Protein AF-F9UJ16-F1 (afdb_monomer_lite)

Organism: NCBI:txid768671

Secondary structure (DSSP, 8-state):
-----TTTS-B-TTS-BSS-------------HHHHHHHHHHHHHHHHHHHH--SHHHHHHHHHHHHHHHHHHHH-HHHHHHHHHHHHHHTT------HHHHHHHHHH--S--S-HHHHHHHHHHHHHHHHHTSPPPPHHHHHHHHHHHHHHHHHTTS--HHHHHHHHHHHHHH-GGG---S--------

pLDDT: mean 90.9, std 7.98, range [55.5, 98.56]

Structure (mmCIF, N/CA/C/O backbone):
data_AF-F9UJ16-F1
#
_entry.id   AF-F9UJ16-F1
#
loop_
_atom_site.group_PDB
_atom_site.id
_atom_site.type_symbol
_atom_site.label_atom_id
_atom_site.label_alt_id
_atom_site.label_comp_id
_atom_site.label_asym_id
_atom_site.label_entity_id
_atom_site.label_seq_id
_atom_site.pdbx_PDB_ins_code
_atom_site.Cartn_x
_atom_site.Cartn_y
_atom_site.Cartn_z
_atom_site.occupancy
_atom_site.B_iso_or_equiv
_atom_site.auth_seq_id
_atom_site.auth_comp_id
_atom_site.auth_asym_id
_atom_site.auth_atom_id
_atom_site.pdbx_PDB_model_num
ATOM 1 N N . MET A 1 1 ? -18.440 -37.804 15.617 1.00 71.00 1 MET A N 1
ATOM 2 C CA . MET A 1 1 ? -18.207 -36.530 16.336 1.00 71.00 1 MET A CA 1
ATOM 3 C C . MET A 1 1 ? -19.272 -35.537 15.885 1.00 71.00 1 MET A C 1
ATOM 5 O O . MET A 1 1 ? -19.419 -35.360 14.685 1.00 71.00 1 MET A O 1
ATOM 9 N N . VAL A 1 2 ? -20.060 -34.956 16.795 1.00 75.94 2 VAL A N 1
ATOM 10 C CA . VAL A 1 2 ? -21.108 -33.981 16.432 1.00 75.94 2 VAL A CA 1
ATOM 11 C C . VAL A 1 2 ? -20.546 -32.572 16.610 1.00 75.94 2 VAL A C 1
ATOM 13 O O . VAL A 1 2 ? -20.220 -32.181 17.729 1.00 75.94 2 VAL A O 1
ATOM 16 N N . ARG A 1 3 ? -20.429 -31.809 15.518 1.00 82.12 3 ARG A N 1
ATOM 17 C CA . ARG A 1 3 ? -20.049 -30.390 15.543 1.00 82.12 3 ARG A CA 1
ATOM 18 C C . ARG A 1 3 ? -21.324 -29.552 15.578 1.00 82.12 3 ARG A C 1
ATOM 20 O O . ARG A 1 3 ? -22.162 -29.705 14.700 1.00 82.12 3 ARG A O 1
ATOM 27 N N . ARG A 1 4 ? -21.464 -28.686 16.584 1.00 82.69 4 ARG A N 1
ATOM 28 C CA . ARG A 1 4 ? -22.540 -27.686 16.653 1.00 82.69 4 ARG A CA 1
ATOM 29 C C . ARG A 1 4 ? -21.956 -26.286 16.695 1.00 82.69 4 ARG A C 1
ATOM 31 O O . ARG A 1 4 ? -21.001 -26.031 17.432 1.00 82.69 4 ARG A O 1
ATOM 38 N N . MET A 1 5 ? -22.527 -25.379 15.919 1.00 82.25 5 MET A N 1
ATOM 39 C CA . MET A 1 5 ? -22.098 -23.984 15.861 1.00 82.25 5 MET A CA 1
ATOM 40 C C . MET A 1 5 ? -22.760 -23.165 16.977 1.00 82.25 5 MET A C 1
ATOM 42 O O . MET A 1 5 ? -23.876 -23.444 17.412 1.00 82.25 5 MET A O 1
ATOM 46 N N . LYS A 1 6 ? -22.104 -22.088 17.432 1.00 82.62 6 LYS A N 1
ATOM 47 C CA . LYS A 1 6 ? -22.703 -21.156 18.413 1.00 82.62 6 LYS A CA 1
ATOM 48 C C . LYS A 1 6 ? -24.021 -20.551 17.905 1.00 82.62 6 LYS A C 1
ATOM 50 O O . LYS A 1 6 ? -24.909 -20.265 18.701 1.00 82.62 6 LYS A O 1
ATOM 55 N N . SER A 1 7 ? -24.155 -20.401 16.587 1.00 78.62 7 SER A N 1
ATOM 56 C CA . SER A 1 7 ? -25.373 -19.958 15.903 1.00 78.62 7 SER A CA 1
ATOM 57 C C . SER A 1 7 ? -26.525 -20.966 15.958 1.00 78.62 7 SER A C 1
ATOM 59 O O . SER A 1 7 ? -27.657 -20.565 15.725 1.00 78.62 7 SER A O 1
ATOM 61 N N . GLU A 1 8 ? -26.273 -22.236 16.274 1.00 81.19 8 GLU A N 1
ATOM 62 C CA . GLU A 1 8 ? -27.294 -23.289 16.420 1.00 81.19 8 GLU A CA 1
ATOM 63 C C . GLU A 1 8 ? -27.756 -23.434 17.878 1.00 81.19 8 GLU A C 1
ATOM 65 O O . GLU A 1 8 ? -28.822 -23.973 18.155 1.00 81.19 8 GLU A O 1
ATOM 70 N N . LEU A 1 9 ? -26.976 -22.904 18.824 1.00 84.56 9 LEU A N 1
ATOM 71 C CA . LEU A 1 9 ? -27.251 -22.914 20.263 1.00 84.56 9 LEU A CA 1
ATOM 72 C C . LEU A 1 9 ? -27.606 -21.503 20.751 1.00 84.56 9 LEU A C 1
ATOM 74 O O . LEU A 1 9 ? -27.043 -21.019 21.735 1.00 84.56 9 LEU A O 1
ATOM 78 N N . LYS A 1 10 ? -28.503 -20.815 20.027 1.00 80.62 10 LYS A N 1
ATOM 79 C CA . LYS A 1 10 ? -28.805 -19.390 20.262 1.00 80.62 10 LYS A CA 1
ATOM 80 C C . LYS A 1 10 ? -29.408 -19.133 21.635 1.00 80.62 10 LYS A C 1
ATOM 82 O O . LYS A 1 10 ? -29.030 -18.151 22.268 1.00 80.62 10 LYS A O 1
ATOM 87 N N . LEU A 1 11 ? -30.340 -19.979 22.073 1.00 87.19 11 LEU A N 1
ATOM 88 C CA . LEU A 1 11 ? -31.136 -19.762 23.278 1.00 87.19 11 LEU A CA 1
ATOM 89 C C . LEU A 1 11 ? -30.772 -20.770 24.375 1.00 87.19 11 LEU A C 1
ATOM 91 O O . LEU A 1 11 ? -30.395 -21.914 24.108 1.00 87.19 11 LEU A O 1
ATOM 95 N N . ARG A 1 12 ? -30.852 -20.326 25.625 1.00 87.50 12 ARG A N 1
ATOM 96 C CA . ARG A 1 12 ? -30.938 -21.183 26.806 1.00 87.50 12 ARG A CA 1
ATOM 97 C C . ARG A 1 12 ? -32.370 -21.710 26.942 1.00 87.50 12 ARG A C 1
ATOM 99 O O . ARG A 1 12 ? -33.266 -21.317 26.202 1.00 87.50 12 ARG A O 1
ATOM 106 N N . TRP A 1 13 ? -32.564 -22.612 27.899 1.00 89.31 13 TRP A N 1
ATOM 107 C CA . TRP A 1 13 ? -33.868 -23.205 28.196 1.00 89.31 13 TRP A CA 1
ATOM 108 C C . TRP A 1 13 ? -34.910 -22.165 28.650 1.00 89.31 13 TRP A C 1
ATOM 110 O O . TRP A 1 13 ? -36.094 -22.353 28.411 1.00 89.31 13 TRP A O 1
ATOM 120 N N . ASP A 1 14 ? -34.465 -21.056 29.246 1.00 91.12 14 ASP A N 1
ATOM 121 C CA . ASP A 1 14 ? -35.288 -19.928 29.704 1.00 91.12 14 ASP A CA 1
ATOM 122 C C . ASP A 1 14 ? -35.608 -18.906 28.591 1.00 91.12 14 ASP A C 1
ATOM 124 O O . ASP A 1 14 ? -36.166 -17.844 28.854 1.00 91.12 14 ASP A O 1
ATOM 128 N N . GLY A 1 15 ? -35.216 -19.190 27.343 1.00 87.12 15 GLY A N 1
ATOM 129 C CA . GLY A 1 15 ? -35.393 -18.287 26.204 1.00 87.12 15 GLY A CA 1
ATOM 130 C C . GLY A 1 15 ? -34.358 -17.159 26.103 1.00 87.12 15 GLY A C 1
ATOM 131 O O . GLY A 1 15 ? -34.362 -16.427 25.113 1.00 87.12 15 GLY A O 1
ATOM 132 N N . SER A 1 16 ? -33.427 -17.019 27.055 1.00 88.31 16 SER A N 1
ATOM 133 C CA . SER A 1 16 ? -32.352 -16.018 26.987 1.00 88.31 16 SER A CA 1
ATOM 134 C C . SER A 1 16 ? -31.267 -16.405 25.977 1.00 88.31 16 SER A C 1
ATOM 136 O O . SER A 1 16 ? -30.980 -17.583 25.754 1.00 88.31 16 SER A O 1
ATOM 138 N N . ARG A 1 17 ? -30.592 -15.423 25.364 1.00 86.81 17 ARG A N 1
ATOM 139 C CA . ARG A 1 17 ? -29.496 -15.704 24.422 1.00 86.81 17 ARG A CA 1
ATOM 140 C C . ARG A 1 17 ? -28.266 -16.266 25.138 1.00 86.81 17 ARG A C 1
ATOM 142 O O . ARG A 1 17 ? -27.711 -15.639 26.041 1.00 86.81 17 ARG A O 1
ATOM 149 N N . ARG A 1 18 ? -27.791 -17.435 24.697 1.00 88.50 18 ARG A N 1
ATOM 150 C CA . ARG A 1 18 ? -26.584 -18.096 25.225 1.00 88.50 18 ARG A CA 1
ATOM 151 C C . ARG A 1 18 ? -25.305 -17.347 24.842 1.00 88.50 18 ARG A C 1
ATOM 153 O O . ARG A 1 18 ? -24.370 -17.305 25.637 1.00 88.50 18 ARG A O 1
ATOM 160 N N . PHE A 1 19 ? -25.281 -16.745 23.653 1.00 86.88 19 PHE A N 1
ATOM 161 C CA . PHE A 1 19 ? -24.163 -15.958 23.134 1.00 86.88 19 PHE A CA 1
ATOM 162 C C . PHE A 1 19 ? -24.656 -14.605 22.624 1.00 86.88 19 PHE A C 1
ATOM 164 O O . PHE A 1 19 ? -25.765 -14.508 22.097 1.00 86.88 19 PHE A O 1
ATOM 171 N N . ALA A 1 20 ? -23.813 -13.578 22.744 1.00 84.69 20 ALA A N 1
ATOM 172 C CA . ALA A 1 20 ? -24.061 -12.295 22.100 1.00 84.69 20 ALA A CA 1
ATOM 173 C C . ALA A 1 20 ? -24.142 -12.468 20.575 1.00 84.69 20 ALA A C 1
ATOM 175 O O . ALA A 1 20 ? -23.437 -13.293 19.984 1.00 84.69 20 ALA A O 1
ATOM 176 N N . GLU A 1 21 ? -25.013 -11.687 19.945 1.00 84.31 21 GLU A N 1
ATOM 177 C CA . GLU A 1 21 ? -25.134 -11.669 18.495 1.00 84.31 21 GLU A CA 1
ATOM 178 C C . GLU A 1 21 ? -23.888 -11.051 17.866 1.00 84.31 21 GLU A C 1
ATOM 180 O O . GLU A 1 21 ? -23.405 -10.004 18.295 1.00 84.31 21 GLU A O 1
ATOM 185 N N . ARG A 1 22 ? -23.354 -11.724 16.846 1.00 86.69 22 ARG A N 1
ATOM 186 C CA . ARG A 1 22 ? -22.233 -11.210 16.064 1.00 86.69 22 ARG A CA 1
ATOM 187 C C . ARG A 1 22 ? -22.797 -10.366 14.934 1.00 86.69 22 ARG A C 1
ATOM 189 O O . ARG A 1 22 ? -23.476 -10.900 14.063 1.00 86.69 22 ARG A O 1
ATOM 196 N N . VAL A 1 23 ? -22.495 -9.075 14.954 1.00 89.69 23 VAL A N 1
ATOM 197 C CA . VAL A 1 23 ? -22.864 -8.141 13.890 1.00 89.69 23 VAL A CA 1
ATOM 198 C C . VAL A 1 23 ? -21.584 -7.659 13.230 1.00 89.69 23 VAL A C 1
ATOM 200 O O . VAL A 1 23 ? -20.726 -7.083 13.896 1.00 89.69 23 VAL A O 1
ATOM 203 N N . VAL A 1 24 ? -21.458 -7.907 11.929 1.00 92.06 24 VAL A N 1
ATOM 204 C CA . VAL A 1 24 ? -20.364 -7.360 11.125 1.00 92.06 24 VAL A CA 1
ATOM 205 C C . VAL A 1 24 ? -20.737 -5.931 10.752 1.00 92.06 24 VAL A C 1
ATOM 207 O O . VAL A 1 24 ? -21.809 -5.692 10.197 1.00 92.06 24 VAL A O 1
ATOM 210 N N . LYS A 1 25 ? -19.872 -4.979 11.097 1.00 91.50 25 LYS A N 1
ATOM 211 C CA . LYS A 1 25 ? -20.019 -3.568 10.740 1.00 91.50 25 LYS A CA 1
ATOM 212 C C . LYS A 1 25 ? -18.767 -3.121 10.006 1.00 91.50 25 LYS A C 1
ATOM 214 O O . LYS A 1 25 ? -17.663 -3.442 10.436 1.00 91.50 25 LYS A O 1
ATOM 219 N N . HIS A 1 26 ? -18.957 -2.377 8.928 1.00 93.75 26 HIS A N 1
ATOM 220 C CA . HIS A 1 26 ? -17.864 -1.762 8.190 1.00 93.75 26 HIS A CA 1
ATOM 221 C C . HIS A 1 26 ? -17.525 -0.415 8.823 1.00 93.75 26 HIS A C 1
ATOM 223 O O . HIS A 1 26 ? -18.422 0.311 9.258 1.00 93.75 26 HIS A O 1
ATOM 229 N N . LEU A 1 27 ? -16.235 -0.091 8.865 1.00 93.38 27 LEU A N 1
ATOM 230 C CA . LEU A 1 27 ? -15.758 1.239 9.210 1.00 93.38 27 LEU A CA 1
ATOM 231 C C . LEU A 1 27 ? -15.341 1.933 7.913 1.00 93.38 27 LEU A C 1
ATOM 233 O O . LEU A 1 27 ? -14.320 1.586 7.324 1.00 93.38 27 LEU A O 1
ATOM 237 N N . GLU A 1 28 ? -16.167 2.861 7.436 1.00 95.38 28 GLU A N 1
ATOM 238 C CA . GLU A 1 28 ? -15.889 3.594 6.200 1.00 95.38 28 GLU A CA 1
ATOM 239 C C . GLU A 1 28 ? -14.761 4.606 6.413 1.00 95.38 28 GLU A C 1
ATOM 241 O O . GLU A 1 28 ? -14.800 5.406 7.348 1.00 95.38 28 GLU A O 1
ATOM 246 N N . VAL A 1 29 ? -13.761 4.582 5.528 1.00 95.88 29 VAL A N 1
ATOM 247 C CA . VAL A 1 29 ? -12.588 5.459 5.605 1.00 95.88 29 VAL A CA 1
ATOM 248 C C . VAL A 1 29 ? -12.637 6.493 4.477 1.00 95.88 29 VAL A C 1
ATOM 250 O O . VAL A 1 29 ? -12.480 6.136 3.305 1.00 95.88 29 VAL A O 1
ATOM 253 N N . PRO A 1 30 ? -12.822 7.787 4.789 1.00 94.88 30 PRO A N 1
ATOM 254 C CA . PRO A 1 30 ? -12.761 8.844 3.792 1.00 94.88 30 PRO A CA 1
ATOM 255 C C . PRO A 1 30 ? -11.302 9.200 3.477 1.00 94.88 30 PRO A C 1
ATOM 257 O O . PRO A 1 30 ? -10.662 9.951 4.207 1.00 94.88 30 PRO A O 1
ATOM 260 N N . TYR A 1 31 ? -10.782 8.695 2.358 1.00 95.50 31 TYR A N 1
ATOM 261 C CA . TYR A 1 31 ? -9.436 9.048 1.897 1.00 95.50 31 TYR A CA 1
ATOM 262 C C . TYR A 1 31 ? -9.329 10.520 1.493 1.00 95.50 31 TYR A C 1
ATOM 264 O O . TYR A 1 31 ? -10.192 11.044 0.774 1.00 95.50 31 TYR A O 1
ATOM 272 N N . THR A 1 32 ? -8.225 11.141 1.900 1.00 95.88 32 THR A N 1
ATOM 273 C CA . THR A 1 32 ? -7.828 12.504 1.535 1.00 95.88 32 THR A CA 1
ATOM 274 C C . THR A 1 32 ? -7.495 12.620 0.048 1.00 95.88 32 THR A C 1
ATOM 276 O O . THR A 1 32 ? -7.180 11.633 -0.618 1.00 95.88 32 THR A O 1
ATOM 279 N N . GLU A 1 33 ? -7.522 13.842 -0.491 1.00 96.56 33 GLU A N 1
ATOM 280 C CA . GLU A 1 33 ? -7.135 14.058 -1.891 1.00 96.56 33 GLU A CA 1
ATOM 281 C C . GLU A 1 33 ? -5.659 13.719 -2.144 1.00 96.56 33 GLU A C 1
ATOM 283 O O . GLU A 1 33 ? -5.329 13.199 -3.203 1.00 96.56 33 GLU A O 1
ATOM 288 N N . GLU A 1 34 ? -4.785 13.919 -1.154 1.00 95.31 34 GLU A N 1
ATOM 289 C CA . GLU A 1 34 ? -3.367 13.553 -1.246 1.00 95.31 34 GLU A CA 1
ATOM 290 C C . GLU A 1 34 ? -3.173 12.030 -1.403 1.00 95.31 34 GLU A C 1
ATOM 292 O O . GLU A 1 34 ? -2.440 11.589 -2.288 1.00 95.31 34 GLU A O 1
ATOM 297 N N . GLU A 1 35 ? -3.886 11.209 -0.621 1.00 96.50 35 GLU A N 1
ATOM 298 C CA . GLU A 1 35 ? -3.875 9.742 -0.769 1.00 96.50 35 GLU A CA 1
ATOM 299 C C . GLU A 1 35 ? -4.449 9.302 -2.126 1.00 96.50 35 GLU A C 1
ATOM 301 O O . GLU A 1 35 ? -3.900 8.419 -2.791 1.00 96.50 35 GLU A O 1
ATOM 306 N N . ARG A 1 36 ? -5.530 9.947 -2.585 1.00 97.38 36 ARG A N 1
ATOM 307 C CA . ARG A 1 36 ? -6.109 9.673 -3.911 1.00 97.38 36 ARG A CA 1
ATOM 308 C C . ARG A 1 36 ? -5.138 10.032 -5.030 1.00 97.38 36 ARG A C 1
ATOM 310 O O . ARG A 1 36 ? -5.042 9.288 -6.005 1.00 97.38 36 ARG A O 1
ATOM 317 N N . GLN A 1 37 ? -4.413 11.140 -4.901 1.00 97.75 37 GLN A N 1
ATOM 318 C CA . GLN A 1 37 ? -3.407 11.560 -5.870 1.00 97.75 37 GLN A CA 1
ATOM 319 C C . GLN A 1 37 ? -2.245 10.564 -5.934 1.00 97.75 37 GLN A C 1
ATOM 321 O O . GLN A 1 37 ? -1.828 10.211 -7.037 1.00 97.75 37 GLN A O 1
ATOM 326 N N . ALA A 1 38 ? -1.765 10.063 -4.791 1.00 97.50 38 ALA A N 1
ATOM 327 C CA . ALA A 1 38 ? -0.745 9.016 -4.750 1.00 97.50 38 ALA A CA 1
ATOM 328 C C . ALA A 1 38 ? -1.220 7.731 -5.446 1.00 97.50 38 ALA A C 1
ATOM 330 O O . ALA A 1 38 ? -0.506 7.175 -6.281 1.00 97.50 38 ALA A O 1
ATOM 331 N N . HIS A 1 39 ? -2.461 7.305 -5.193 1.00 98.00 39 HIS A N 1
ATOM 332 C CA . HIS A 1 39 ? -3.045 6.151 -5.877 1.00 98.00 39 HIS A CA 1
ATOM 333 C C . HIS A 1 39 ? -3.145 6.361 -7.397 1.00 98.00 39 HIS A C 1
ATOM 335 O O . HIS A 1 39 ? -2.759 5.474 -8.156 1.00 98.00 39 HIS A O 1
ATOM 341 N N . ARG A 1 40 ? -3.595 7.537 -7.864 1.00 98.56 40 ARG A N 1
ATOM 342 C CA . ARG A 1 40 ? -3.623 7.862 -9.303 1.00 98.56 40 ARG A CA 1
ATOM 343 C C . ARG A 1 40 ? -2.219 7.865 -9.914 1.00 98.56 40 ARG A C 1
ATOM 345 O O . ARG A 1 40 ? -2.035 7.305 -10.987 1.00 98.56 40 ARG A O 1
ATOM 352 N N . ALA A 1 41 ? -1.224 8.432 -9.229 1.00 98.50 41 ALA A N 1
ATOM 353 C CA . ALA A 1 41 ? 0.162 8.424 -9.697 1.00 98.50 41 ALA A CA 1
ATOM 354 C C . ALA A 1 41 ? 0.715 6.994 -9.824 1.00 98.50 41 ALA A C 1
ATOM 356 O O . ALA A 1 41 ? 1.338 6.667 -10.835 1.00 98.50 41 ALA A O 1
ATOM 357 N N . LEU A 1 42 ? 0.421 6.117 -8.855 1.00 98.56 42 LEU A N 1
ATOM 358 C CA . LEU A 1 42 ? 0.787 4.702 -8.926 1.00 98.56 42 LEU A CA 1
ATOM 359 C C . LEU A 1 42 ? 0.064 3.980 -10.073 1.00 98.56 42 LEU A C 1
ATOM 361 O O . LEU A 1 42 ? 0.674 3.154 -10.749 1.00 98.56 42 LEU A O 1
ATOM 365 N N . GLN A 1 43 ? -1.206 4.300 -10.338 1.00 98.44 43 GLN A N 1
ATOM 366 C CA . GLN A 1 43 ? -1.937 3.756 -11.488 1.00 98.44 43 GLN A CA 1
ATOM 367 C C . GLN A 1 43 ? -1.307 4.174 -12.820 1.00 98.44 43 GLN A C 1
ATOM 369 O O . GLN A 1 43 ? -1.096 3.320 -13.681 1.00 98.44 43 GLN A O 1
ATOM 374 N N . THR A 1 44 ? -0.959 5.454 -12.981 1.00 98.56 44 THR A N 1
ATOM 375 C CA . THR A 1 44 ? -0.269 5.941 -14.184 1.00 98.56 44 THR A CA 1
ATOM 376 C C . THR A 1 44 ? 1.081 5.251 -14.351 1.00 98.56 44 THR A C 1
ATOM 378 O O . THR A 1 44 ? 1.379 4.746 -15.431 1.00 98.56 44 THR A O 1
ATOM 381 N N . TYR A 1 45 ? 1.863 5.143 -13.272 1.00 98.38 45 TYR A N 1
ATOM 382 C CA . TYR A 1 45 ? 3.139 4.426 -13.285 1.00 98.38 45 TYR A CA 1
ATOM 383 C C . TYR A 1 45 ? 2.968 2.961 -13.709 1.00 98.38 45 TYR A C 1
ATOM 385 O O . TYR A 1 45 ? 3.696 2.469 -14.569 1.00 98.38 45 TYR A O 1
ATOM 393 N N . SER A 1 46 ? 1.950 2.289 -13.165 1.00 97.75 46 SER A N 1
ATOM 394 C CA . SER A 1 46 ? 1.621 0.902 -13.503 1.00 97.75 46 SER A CA 1
ATOM 395 C C . SER A 1 46 ? 1.314 0.742 -14.992 1.00 97.75 46 SER A C 1
ATOM 397 O O . SER A 1 46 ? 1.847 -0.152 -15.646 1.00 97.75 46 SER A O 1
ATOM 399 N N . ALA A 1 47 ? 0.488 1.631 -15.548 1.00 97.94 47 ALA A N 1
ATOM 400 C CA . ALA A 1 47 ? 0.129 1.599 -16.962 1.00 97.94 47 ALA A CA 1
ATOM 401 C C . ALA A 1 47 ? 1.351 1.806 -17.873 1.00 97.94 47 ALA A C 1
ATOM 403 O O . ALA A 1 47 ? 1.496 1.097 -18.871 1.00 97.94 47 ALA A O 1
ATOM 404 N N . LEU A 1 48 ? 2.247 2.734 -17.519 1.00 96.94 48 LEU A N 1
ATOM 405 C CA . LEU A 1 48 ? 3.484 2.975 -18.267 1.00 96.94 48 LEU A CA 1
ATOM 406 C C . LEU A 1 48 ? 4.424 1.765 -18.219 1.00 96.94 48 LEU A C 1
ATOM 408 O O . LEU A 1 48 ? 4.880 1.325 -19.277 1.00 96.94 48 LEU A O 1
ATOM 412 N N . ARG A 1 49 ? 4.636 1.169 -17.037 1.00 94.25 49 ARG A N 1
ATOM 413 C CA . ARG A 1 49 ? 5.491 -0.020 -16.891 1.00 94.25 49 ARG A CA 1
ATOM 414 C C . ARG A 1 49 ? 4.995 -1.198 -17.717 1.00 94.25 49 ARG A C 1
ATOM 416 O O . ARG A 1 49 ? 5.787 -1.832 -18.409 1.00 94.25 49 ARG A O 1
ATOM 423 N N . LEU A 1 50 ? 3.691 -1.478 -17.677 1.00 95.19 50 LEU A N 1
ATOM 424 C CA . LEU A 1 50 ? 3.097 -2.586 -18.433 1.00 95.19 50 LEU A CA 1
ATOM 425 C C . LEU A 1 50 ? 3.125 -2.341 -19.945 1.00 95.19 50 LEU A C 1
ATOM 427 O O . LEU A 1 50 ? 3.277 -3.287 -20.716 1.00 95.19 50 LEU A O 1
ATOM 431 N N . LYS A 1 51 ? 3.009 -1.080 -20.377 1.00 94.06 51 LYS A N 1
ATOM 432 C CA . LYS A 1 51 ? 3.132 -0.698 -21.790 1.00 94.06 51 LYS A CA 1
ATOM 433 C C . LYS A 1 51 ? 4.564 -0.849 -22.313 1.00 94.06 51 LYS A C 1
ATOM 435 O O . LYS A 1 51 ? 4.738 -1.120 -23.496 1.00 94.06 51 LYS A O 1
ATOM 440 N N . GLN A 1 52 ? 5.568 -0.656 -21.459 1.00 87.06 52 GLN A N 1
ATOM 441 C CA . GLN A 1 52 ? 6.981 -0.786 -21.828 1.00 87.06 52 GLN A CA 1
ATOM 442 C C . GLN A 1 52 ? 7.515 -2.218 -21.773 1.00 87.06 52 GLN A C 1
ATOM 444 O O . GLN A 1 52 ? 8.599 -2.460 -22.297 1.00 87.06 52 GLN A O 1
ATOM 449 N N . ALA A 1 53 ? 6.795 -3.153 -21.149 1.00 89.00 53 ALA A N 1
ATOM 450 C CA . ALA A 1 53 ? 7.230 -4.539 -21.066 1.00 89.00 53 ALA A CA 1
ATOM 451 C C . ALA A 1 53 ? 7.384 -5.151 -22.469 1.00 89.00 53 ALA A C 1
ATOM 453 O O . ALA A 1 53 ? 6.441 -5.181 -23.260 1.00 89.00 53 ALA A O 1
ATOM 454 N N . THR A 1 54 ? 8.588 -5.640 -22.763 1.00 86.38 54 THR A N 1
ATOM 455 C CA . THR A 1 54 ? 8.982 -6.144 -24.089 1.00 86.38 54 THR A CA 1
ATOM 456 C C . THR A 1 54 ? 8.830 -7.657 -24.237 1.00 86.38 54 THR A C 1
ATOM 458 O O . THR A 1 54 ? 8.880 -8.178 -25.349 1.00 86.38 54 THR A O 1
ATOM 461 N N . SER A 1 55 ? 8.636 -8.367 -23.125 1.00 89.12 55 SER A N 1
ATOM 462 C CA . SER A 1 55 ? 8.459 -9.819 -23.075 1.00 89.12 55 SER A CA 1
ATOM 463 C C . SER A 1 55 ? 7.434 -10.215 -22.015 1.00 89.12 55 SER A C 1
ATOM 465 O O . SER A 1 55 ? 7.181 -9.456 -21.076 1.00 89.12 55 SER A O 1
ATOM 467 N N . ASP A 1 56 ? 6.889 -11.427 -22.126 1.00 88.75 56 ASP A N 1
ATOM 468 C CA . ASP A 1 56 ? 5.950 -11.970 -21.135 1.00 88.75 56 ASP A CA 1
ATOM 469 C C . ASP A 1 56 ? 6.588 -12.100 -19.746 1.00 88.75 56 ASP A C 1
ATOM 471 O O . ASP A 1 56 ? 5.948 -11.799 -18.741 1.00 88.75 56 ASP A O 1
ATOM 475 N N . GLY A 1 57 ? 7.875 -12.466 -19.682 1.00 89.19 57 GLY A N 1
ATOM 476 C CA . GLY A 1 57 ? 8.619 -12.529 -18.421 1.00 89.19 57 GLY A CA 1
ATOM 477 C C . GLY A 1 57 ? 8.769 -11.157 -17.759 1.00 89.19 57 GLY A C 1
ATOM 478 O O . GLY A 1 57 ? 8.545 -11.017 -16.560 1.00 89.19 57 GLY A O 1
ATOM 479 N N . GLU A 1 58 ? 9.076 -10.119 -18.542 1.00 90.12 58 GLU A N 1
ATOM 480 C CA . GLU A 1 58 ? 9.134 -8.743 -18.033 1.00 90.12 58 GLU A CA 1
ATOM 481 C C . GLU A 1 58 ? 7.751 -8.235 -17.600 1.00 90.12 58 GLU A C 1
ATOM 483 O O . GLU A 1 58 ? 7.636 -7.546 -16.586 1.00 90.12 58 GLU A O 1
ATOM 488 N N . ARG A 1 59 ? 6.692 -8.588 -18.339 1.00 92.56 59 ARG A N 1
ATOM 489 C CA . ARG A 1 59 ? 5.316 -8.244 -17.971 1.00 92.56 59 ARG A CA 1
ATOM 490 C C . ARG A 1 59 ? 4.922 -8.891 -16.646 1.00 92.56 59 ARG A C 1
ATOM 492 O O . ARG A 1 59 ? 4.425 -8.183 -15.778 1.00 92.56 59 ARG A O 1
ATOM 499 N N . MET A 1 60 ? 5.186 -10.185 -16.470 1.00 92.81 60 MET A N 1
ATOM 500 C CA . MET A 1 60 ? 4.921 -10.903 -15.219 1.00 92.81 60 MET A CA 1
ATOM 501 C C . MET A 1 60 ? 5.672 -10.269 -14.040 1.00 92.81 60 MET A C 1
ATOM 503 O O . MET A 1 60 ? 5.070 -9.986 -13.004 1.00 92.81 60 MET A O 1
ATOM 507 N N . ALA A 1 61 ? 6.962 -9.970 -14.219 1.00 93.06 61 ALA A N 1
ATOM 508 C CA . ALA A 1 61 ? 7.771 -9.278 -13.218 1.00 93.06 61 ALA A CA 1
ATOM 509 C C . ALA A 1 61 ? 7.190 -7.898 -12.858 1.00 93.06 61 ALA A C 1
ATOM 511 O O . ALA A 1 61 ? 7.093 -7.537 -11.682 1.00 93.06 61 ALA A O 1
ATOM 512 N N . ALA A 1 62 ? 6.761 -7.129 -13.864 1.00 94.62 62 ALA A N 1
ATOM 513 C CA . ALA A 1 62 ? 6.146 -5.825 -13.655 1.00 94.62 62 ALA A CA 1
ATOM 514 C C . ALA A 1 62 ? 4.816 -5.953 -12.899 1.00 94.62 62 ALA A C 1
ATOM 516 O O . ALA A 1 62 ? 4.609 -5.248 -11.915 1.00 94.62 62 ALA A O 1
ATOM 517 N N . GLU A 1 63 ? 3.929 -6.859 -13.310 1.00 95.88 63 GLU A N 1
ATOM 518 C CA . GLU A 1 63 ? 2.646 -7.103 -12.640 1.00 95.88 63 GLU A CA 1
ATOM 519 C C . GLU A 1 63 ? 2.835 -7.487 -11.172 1.00 95.88 63 GLU A C 1
ATOM 521 O O . GLU A 1 63 ? 2.135 -6.953 -10.308 1.00 95.88 63 GLU A O 1
ATOM 526 N N . PHE A 1 64 ? 3.816 -8.344 -10.882 1.00 95.94 64 PHE A N 1
ATOM 527 C CA . PHE A 1 64 ? 4.161 -8.745 -9.523 1.00 95.94 64 PHE A CA 1
ATOM 528 C C . PHE A 1 64 ? 4.574 -7.545 -8.658 1.00 95.94 64 PHE A C 1
ATOM 530 O O . PHE A 1 64 ? 3.943 -7.267 -7.633 1.00 95.94 64 PHE A O 1
ATOM 537 N N . VAL A 1 65 ? 5.575 -6.773 -9.098 1.00 96.38 65 VAL A N 1
ATOM 538 C CA . VAL A 1 65 ? 6.069 -5.606 -8.346 1.00 96.38 65 VAL A CA 1
ATOM 539 C C . VAL A 1 65 ? 4.971 -4.554 -8.173 1.00 96.38 65 VAL A C 1
ATOM 541 O O . VAL A 1 65 ? 4.802 -4.004 -7.085 1.00 96.38 65 VAL A O 1
ATOM 544 N N . LEU A 1 66 ? 4.183 -4.287 -9.216 1.00 97.50 66 LEU A N 1
ATOM 545 C CA . LEU A 1 66 ? 3.090 -3.312 -9.165 1.00 97.50 66 LEU A CA 1
ATOM 546 C C . LEU A 1 66 ? 1.964 -3.762 -8.224 1.00 97.50 66 LEU A C 1
ATOM 548 O O . LEU A 1 66 ? 1.411 -2.935 -7.491 1.00 97.50 66 LEU A O 1
ATOM 552 N N . LYS A 1 67 ? 1.641 -5.063 -8.194 1.00 96.62 67 LYS A N 1
ATOM 553 C CA . LYS A 1 67 ? 0.687 -5.641 -7.237 1.00 96.62 67 LYS A CA 1
ATOM 554 C C . LYS A 1 67 ? 1.181 -5.446 -5.806 1.00 96.62 67 LYS A C 1
ATOM 556 O O . LYS A 1 67 ? 0.401 -4.973 -4.977 1.00 96.62 67 LYS A O 1
ATOM 561 N N . LEU A 1 68 ? 2.454 -5.733 -5.527 1.00 96.12 68 LEU A N 1
ATOM 562 C CA . LEU A 1 68 ? 3.040 -5.514 -4.203 1.00 96.12 68 LEU A CA 1
ATOM 563 C C . LEU A 1 68 ? 3.043 -4.037 -3.816 1.00 96.12 68 LEU A C 1
ATOM 565 O O . LEU A 1 68 ? 2.512 -3.696 -2.763 1.00 96.12 68 LEU A O 1
ATOM 569 N N . LEU A 1 69 ? 3.518 -3.135 -4.678 1.00 97.81 69 LEU A N 1
ATOM 570 C CA . LEU A 1 69 ? 3.476 -1.690 -4.417 1.00 97.81 69 LEU A CA 1
ATOM 571 C C . LEU A 1 69 ? 2.054 -1.206 -4.098 1.00 97.81 69 LEU A C 1
ATOM 573 O O . LEU A 1 69 ? 1.862 -0.422 -3.170 1.00 97.81 69 LEU A O 1
ATOM 577 N N . LYS A 1 70 ? 1.042 -1.710 -4.811 1.00 97.62 70 LYS A N 1
ATOM 578 C CA . LYS A 1 70 ? -0.365 -1.383 -4.547 1.00 97.62 70 LYS A CA 1
ATOM 579 C C . LYS A 1 70 ? -0.855 -1.940 -3.208 1.00 97.62 70 LYS A C 1
ATOM 581 O O . LYS A 1 70 ? -1.499 -1.205 -2.461 1.00 97.62 70 LYS A O 1
ATOM 586 N N . LYS A 1 71 ? -0.545 -3.200 -2.877 1.00 95.12 71 LYS A N 1
ATOM 587 C CA . LYS A 1 71 ? -0.861 -3.785 -1.559 1.00 95.12 71 LYS A CA 1
ATOM 588 C C . LYS A 1 71 ? -0.232 -2.962 -0.434 1.00 95.12 71 LYS A C 1
ATOM 590 O O . LYS A 1 71 ? -0.908 -2.603 0.525 1.00 95.12 71 LYS A O 1
ATOM 595 N N . ARG A 1 72 ? 1.042 -2.606 -0.593 1.00 95.12 72 ARG A N 1
ATOM 596 C CA . ARG A 1 72 ? 1.820 -1.827 0.374 1.00 95.12 72 ARG A CA 1
ATOM 597 C C . ARG A 1 72 ? 1.274 -0.409 0.543 1.00 95.12 72 ARG A C 1
ATOM 599 O O . ARG A 1 72 ? 1.136 0.031 1.679 1.00 95.12 72 ARG A O 1
ATOM 606 N N . LEU A 1 73 ? 0.855 0.250 -0.546 1.00 96.00 73 LEU A N 1
ATOM 607 C CA . LEU A 1 73 ? 0.151 1.542 -0.508 1.00 96.00 73 LEU A CA 1
ATOM 608 C C . LEU A 1 73 ? -1.138 1.476 0.319 1.00 96.00 73 LEU A C 1
ATOM 610 O O . LEU A 1 73 ? -1.437 2.404 1.069 1.00 96.00 73 LEU A O 1
ATOM 614 N N . PHE A 1 74 ? -1.900 0.387 0.201 1.00 93.31 74 PHE A N 1
ATOM 615 C CA . PHE A 1 74 ? -3.123 0.213 0.983 1.00 93.31 74 PHE A CA 1
ATOM 616 C C . PHE A 1 74 ? -2.880 -0.224 2.425 1.00 93.31 74 PHE A C 1
ATOM 618 O O . PHE A 1 74 ? -3.721 0.090 3.268 1.00 93.31 74 PHE A O 1
ATOM 625 N N . SER A 1 75 ? -1.750 -0.868 2.723 1.00 91.75 75 SER A N 1
ATOM 626 C CA . SER A 1 75 ? -1.340 -1.195 4.092 1.00 91.75 75 SER A CA 1
ATOM 627 C C . SER A 1 75 ? -0.979 0.074 4.869 1.00 91.75 75 SER A C 1
ATOM 629 O O . SER A 1 75 ? -1.750 0.508 5.729 1.00 91.75 75 SER A O 1
ATOM 631 N N . SER A 1 76 ? 0.116 0.754 4.519 1.00 93.12 76 SER A N 1
ATOM 632 C CA . SER A 1 76 ? 0.496 2.026 5.142 1.00 93.12 76 SER A CA 1
ATOM 633 C C . SER A 1 76 ? 1.466 2.827 4.265 1.00 93.12 76 SER A C 1
ATOM 635 O O . SER A 1 76 ? 2.215 2.240 3.479 1.00 93.12 76 SER A O 1
ATOM 637 N N . PRO A 1 77 ? 1.532 4.164 4.418 1.00 94.69 77 PRO A N 1
ATOM 638 C CA . PRO A 1 77 ? 2.515 4.959 3.687 1.00 94.69 77 PRO A CA 1
ATOM 639 C C . PRO A 1 77 ? 3.972 4.577 3.992 1.00 94.69 77 PRO A C 1
ATOM 641 O O . PRO A 1 77 ? 4.819 4.653 3.103 1.00 94.69 77 PRO A O 1
ATOM 644 N N . ALA A 1 78 ? 4.255 4.106 5.213 1.00 93.69 78 ALA A N 1
ATOM 645 C CA . ALA A 1 78 ? 5.579 3.629 5.609 1.00 93.69 78 ALA A CA 1
ATOM 646 C C . ALA A 1 78 ? 5.979 2.349 4.859 1.00 93.69 78 ALA A C 1
ATOM 648 O O . ALA A 1 78 ? 7.026 2.326 4.210 1.00 93.69 78 ALA A O 1
ATOM 649 N N . ALA A 1 79 ? 5.114 1.330 4.864 1.00 93.75 79 ALA A N 1
ATOM 650 C CA . ALA A 1 79 ? 5.340 0.077 4.141 1.00 93.75 79 ALA A CA 1
ATOM 651 C C . ALA A 1 79 ? 5.467 0.307 2.624 1.00 93.75 79 ALA A C 1
ATOM 653 O O . ALA A 1 79 ? 6.313 -0.289 1.948 1.00 93.75 79 ALA A O 1
ATOM 654 N N . PHE A 1 80 ? 4.658 1.225 2.085 1.00 97.00 80 PHE A N 1
ATOM 655 C CA . PHE A 1 80 ? 4.771 1.672 0.700 1.00 97.00 80 PHE A CA 1
ATOM 656 C C . PHE A 1 80 ? 6.123 2.316 0.404 1.00 97.00 80 PHE A C 1
ATOM 658 O O . PHE A 1 80 ? 6.755 1.946 -0.580 1.00 97.00 80 PHE A O 1
ATOM 665 N N . GLY A 1 81 ? 6.578 3.240 1.254 1.00 96.75 81 GLY A N 1
ATOM 666 C CA . GLY A 1 81 ? 7.859 3.925 1.094 1.00 96.75 81 GLY A CA 1
ATOM 667 C C . GLY A 1 81 ? 9.045 2.963 1.052 1.00 96.75 81 GLY A C 1
ATOM 668 O O . GLY A 1 81 ? 9.838 3.036 0.116 1.00 96.75 81 GLY A O 1
ATOM 669 N N . ILE A 1 82 ? 9.111 2.023 2.001 1.00 95.56 82 ILE A N 1
ATOM 670 C CA . ILE A 1 82 ? 10.171 1.002 2.077 1.00 95.56 82 ILE A CA 1
ATOM 671 C C . ILE A 1 82 ? 10.205 0.166 0.790 1.00 95.56 82 ILE A C 1
ATOM 673 O O . ILE A 1 82 ? 11.252 0.002 0.161 1.00 95.56 82 ILE A O 1
ATOM 677 N N . THR A 1 83 ? 9.041 -0.317 0.354 1.00 96.94 83 THR A N 1
ATOM 678 C CA . THR A 1 83 ? 8.930 -1.149 -0.853 1.00 96.94 83 THR A CA 1
ATOM 679 C C . THR A 1 83 ? 9.277 -0.360 -2.120 1.00 96.94 83 THR A C 1
ATOM 681 O O . THR A 1 83 ? 9.988 -0.850 -3.000 1.00 96.94 83 THR A O 1
ATOM 684 N N . LEU A 1 84 ? 8.802 0.885 -2.214 1.00 98.00 84 LEU A N 1
ATOM 685 C CA . LEU A 1 84 ? 9.064 1.780 -3.337 1.00 98.00 84 LEU A CA 1
ATOM 686 C C . LEU A 1 84 ? 10.554 2.109 -3.459 1.00 98.00 84 LEU A C 1
ATOM 688 O O . LEU A 1 84 ? 11.085 2.115 -4.567 1.00 98.00 84 LEU A O 1
ATOM 692 N N . GLU A 1 85 ? 11.236 2.356 -2.343 1.00 97.00 85 GLU A N 1
ATOM 693 C CA . GLU A 1 85 ? 12.670 2.637 -2.328 1.00 97.00 85 GLU A CA 1
ATOM 694 C C . GLU A 1 85 ? 13.482 1.449 -2.855 1.00 97.00 85 GLU A C 1
ATOM 696 O O . GLU A 1 85 ? 14.344 1.632 -3.718 1.00 97.00 85 GLU A O 1
ATOM 701 N N . LYS A 1 86 ? 13.153 0.221 -2.426 1.00 96.69 86 LYS A N 1
ATOM 702 C CA . LYS A 1 86 ? 13.777 -1.007 -2.949 1.00 96.69 86 LYS A CA 1
ATOM 703 C C . LYS A 1 86 ? 13.578 -1.154 -4.454 1.00 96.69 86 LYS A C 1
ATOM 705 O O . LYS A 1 86 ? 14.534 -1.462 -5.171 1.00 96.69 86 LYS A O 1
ATOM 710 N N . HIS A 1 87 ? 12.368 -0.881 -4.937 1.00 96.94 87 HIS A N 1
ATOM 711 C CA . HIS A 1 87 ? 12.066 -0.899 -6.362 1.00 96.94 87 HIS A CA 1
ATOM 712 C C . HIS A 1 87 ? 12.876 0.153 -7.139 1.00 96.94 87 HIS A C 1
ATOM 714 O O . HIS A 1 87 ? 13.561 -0.197 -8.099 1.00 96.94 87 HIS A O 1
ATOM 720 N N . ILE A 1 88 ? 12.877 1.418 -6.698 1.00 96.56 88 ILE A N 1
ATOM 721 C CA . ILE A 1 88 ? 13.636 2.517 -7.327 1.00 96.56 88 ILE A CA 1
ATOM 722 C C . ILE A 1 88 ? 15.136 2.211 -7.358 1.00 96.56 88 ILE A C 1
ATOM 724 O O . ILE A 1 88 ? 15.807 2.480 -8.355 1.00 96.56 88 ILE A O 1
ATOM 728 N N . ALA A 1 89 ? 15.669 1.639 -6.279 1.00 94.81 89 ALA A N 1
ATOM 729 C CA . ALA A 1 89 ? 17.076 1.283 -6.184 1.00 94.81 89 ALA A CA 1
ATOM 730 C C . ALA A 1 89 ? 17.471 0.123 -7.111 1.00 94.81 89 ALA A C 1
ATOM 732 O O . ALA A 1 89 ? 18.658 -0.034 -7.378 1.00 94.81 89 ALA A O 1
ATOM 733 N N . SER A 1 90 ? 16.519 -0.672 -7.602 1.00 93.31 90 SER A N 1
ATOM 734 C CA . SER A 1 90 ? 16.797 -1.920 -8.328 1.00 93.31 90 SER A CA 1
ATOM 735 C C . SER A 1 90 ? 16.369 -1.881 -9.797 1.00 93.31 90 SER A C 1
ATOM 737 O O . SER A 1 90 ? 17.002 -2.514 -10.641 1.00 93.31 90 SER A O 1
ATOM 739 N N . VAL A 1 91 ? 15.324 -1.117 -10.122 1.00 92.38 91 VAL A N 1
ATOM 740 C CA . VAL A 1 91 ? 14.743 -1.042 -11.467 1.00 92.38 91 VAL A CA 1
ATOM 741 C C . VAL A 1 91 ? 15.771 -0.599 -12.512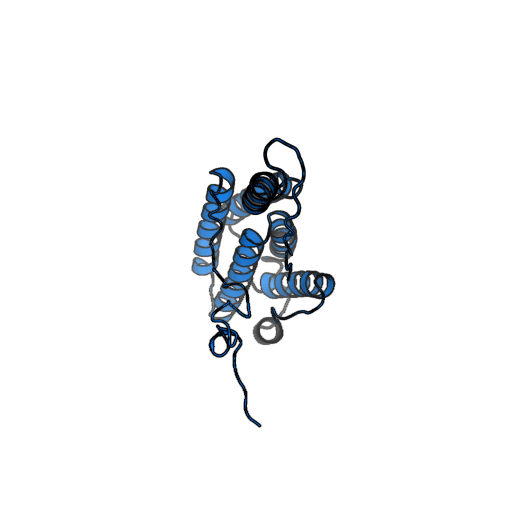 1.00 92.38 91 VAL A C 1
ATOM 743 O O . VAL A 1 91 ? 16.525 0.354 -12.310 1.00 92.38 91 VAL A O 1
ATOM 746 N N . GLY A 1 92 ? 15.828 -1.306 -13.642 1.00 81.69 92 GLY A N 1
ATOM 747 C CA . GLY A 1 92 ? 16.733 -0.981 -14.746 1.00 81.69 92 GLY A CA 1
ATOM 748 C C . GLY A 1 92 ? 18.213 -1.293 -14.500 1.00 81.69 92 GLY A C 1
ATOM 749 O O . GLY A 1 92 ? 19.018 -1.116 -15.416 1.00 81.69 92 GLY A O 1
ATOM 750 N N . ARG A 1 93 ? 18.598 -1.792 -13.316 1.00 80.25 93 ARG A N 1
ATOM 751 C CA . ARG A 1 93 ? 19.977 -2.203 -12.998 1.00 80.25 93 ARG A CA 1
ATOM 752 C C . ARG A 1 93 ? 20.272 -3.627 -13.466 1.00 80.25 93 ARG A C 1
ATOM 754 O O . ARG A 1 93 ? 20.758 -4.419 -12.667 1.00 80.25 93 ARG A O 1
ATOM 761 N N . ARG A 1 94 ? 19.950 -3.940 -14.732 1.00 63.56 94 ARG A N 1
ATOM 762 C CA . ARG A 1 94 ? 20.037 -5.282 -15.346 1.00 63.56 94 ARG A CA 1
ATOM 763 C C . ARG A 1 94 ? 21.176 -6.116 -14.748 1.00 63.56 94 ARG A C 1
ATOM 765 O O . ARG A 1 94 ? 22.328 -5.995 -15.161 1.00 63.56 94 ARG A O 1
ATOM 772 N N . ALA A 1 95 ? 20.833 -6.981 -13.802 1.00 58.47 95 ALA A N 1
ATOM 773 C CA . ALA A 1 95 ? 21.649 -8.133 -13.482 1.00 58.47 95 ALA A CA 1
ATOM 774 C C . ALA A 1 95 ? 21.360 -9.199 -14.544 1.00 58.47 95 ALA A C 1
ATOM 776 O O . ALA A 1 95 ? 20.277 -9.220 -15.132 1.00 58.47 95 ALA A O 1
ATOM 777 N N . ALA A 1 96 ? 22.295 -10.118 -14.777 1.00 55.50 96 ALA A N 1
ATOM 778 C CA . ALA A 1 96 ? 22.077 -11.302 -15.612 1.00 55.50 96 ALA A CA 1
ATOM 779 C C . ALA A 1 96 ? 21.098 -12.309 -14.958 1.00 55.50 96 ALA A C 1
ATOM 781 O O . ALA A 1 96 ? 21.271 -13.521 -15.075 1.00 55.50 96 ALA A O 1
ATOM 782 N N . ALA A 1 97 ? 20.092 -11.824 -14.224 1.00 59.44 97 ALA A N 1
ATOM 783 C CA . ALA A 1 97 ? 19.040 -12.640 -13.657 1.00 59.44 97 ALA A CA 1
ATOM 784 C C . ALA A 1 97 ? 18.226 -13.222 -14.816 1.00 59.44 97 ALA A C 1
ATOM 786 O O . ALA A 1 97 ? 17.552 -12.509 -15.561 1.00 59.44 97 ALA A O 1
ATOM 787 N N . SER A 1 98 ? 18.349 -14.535 -15.008 1.00 68.81 98 SER A N 1
ATOM 788 C CA . SER A 1 98 ? 17.544 -15.251 -15.993 1.00 68.81 98 SER A CA 1
ATOM 789 C C . SER A 1 98 ? 16.056 -15.111 -15.658 1.00 68.81 98 SER A C 1
ATOM 791 O O . SER A 1 98 ? 15.681 -15.074 -14.485 1.00 68.81 98 SER A O 1
ATOM 793 N N . THR A 1 99 ? 15.194 -15.123 -16.672 1.00 75.00 99 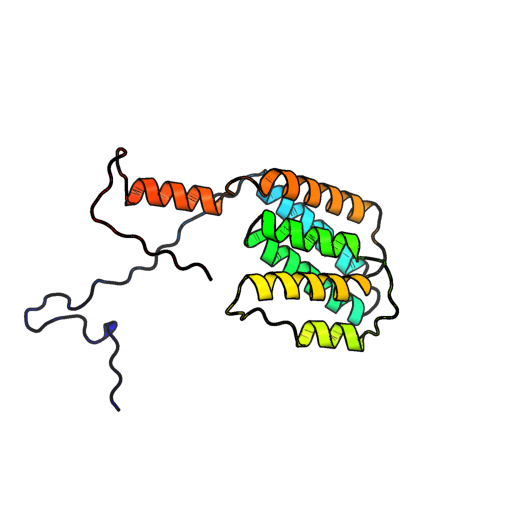THR A N 1
ATOM 794 C CA . THR A 1 99 ? 13.731 -15.178 -16.498 1.00 75.00 99 THR A CA 1
ATOM 795 C C . THR A 1 99 ? 13.286 -16.323 -15.579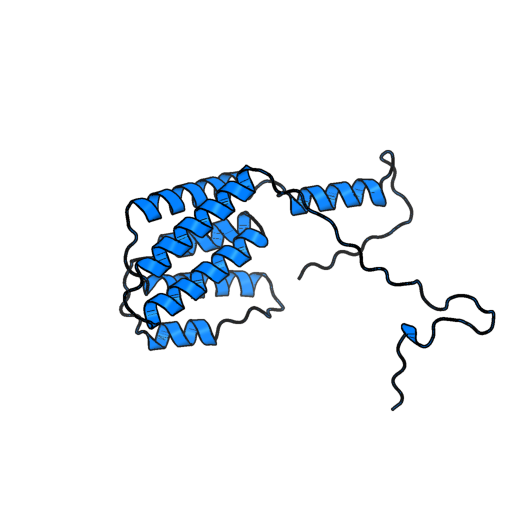 1.00 75.00 99 THR A C 1
ATOM 797 O O . THR A 1 99 ? 12.320 -16.172 -14.841 1.00 75.00 99 THR A O 1
ATOM 800 N N . ALA A 1 100 ? 14.025 -17.438 -15.556 1.00 80.06 100 ALA A N 1
ATOM 801 C CA . 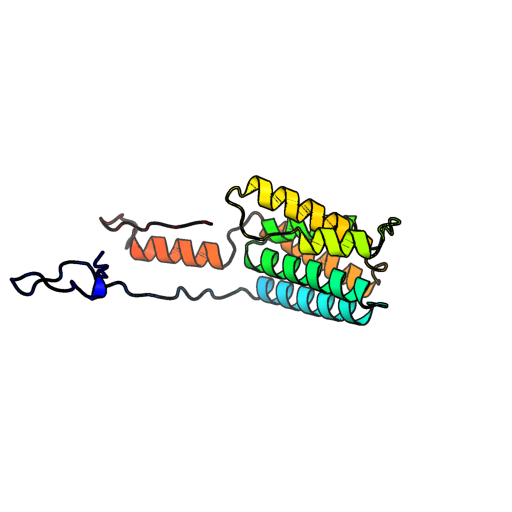ALA A 1 100 ? 13.769 -18.584 -14.682 1.00 80.06 100 ALA A CA 1
ATOM 802 C C . ALA A 1 100 ? 14.129 -18.354 -13.200 1.00 80.06 100 ALA A C 1
ATOM 804 O O . ALA A 1 100 ? 13.645 -19.083 -12.339 1.00 80.06 100 ALA A O 1
ATOM 805 N N . ALA A 1 101 ? 15.007 -17.399 -12.882 1.00 81.88 101 ALA A N 1
ATOM 806 C CA . ALA A 1 101 ? 15.259 -17.001 -11.495 1.00 81.88 101 ALA A CA 1
ATOM 807 C C . ALA A 1 101 ? 14.113 -16.119 -10.986 1.00 81.88 101 ALA A C 1
ATOM 809 O O . ALA A 1 101 ? 13.529 -16.416 -9.958 1.00 81.88 101 ALA A O 1
ATOM 810 N N . VAL A 1 102 ? 13.706 -15.131 -11.789 1.00 84.00 102 VAL A N 1
ATOM 811 C CA . VAL A 1 102 ? 12.589 -14.227 -11.471 1.00 84.00 102 VAL A CA 1
ATOM 812 C C . VAL A 1 102 ? 11.280 -14.989 -11.265 1.00 84.00 102 VAL A C 1
ATOM 814 O O . VAL A 1 102 ? 10.547 -14.703 -10.329 1.00 84.00 102 VAL A O 1
ATOM 817 N N . ALA A 1 103 ? 10.983 -15.966 -12.127 1.00 86.44 103 ALA A N 1
ATOM 818 C CA . ALA A 1 103 ? 9.780 -16.780 -11.987 1.00 86.44 103 ALA A CA 1
ATOM 819 C C . ALA A 1 103 ? 9.773 -17.596 -10.684 1.00 86.44 103 ALA A C 1
ATOM 821 O O . ALA A 1 103 ? 8.727 -17.691 -10.055 1.00 86.44 103 ALA A O 1
ATOM 822 N N . ARG A 1 104 ? 10.932 -18.129 -10.267 1.00 87.94 104 ARG A N 1
ATOM 823 C CA . ARG A 1 104 ? 11.068 -18.848 -8.993 1.00 87.94 104 ARG A CA 1
ATOM 824 C C . ARG A 1 104 ? 10.887 -17.920 -7.800 1.00 87.94 104 ARG A C 1
ATOM 826 O O . ARG A 1 104 ? 10.066 -18.225 -6.955 1.00 87.94 104 ARG A O 1
ATOM 833 N N . ASP A 1 105 ? 11.540 -16.759 -7.793 1.00 87.94 105 ASP A N 1
ATOM 834 C CA . ASP A 1 105 ? 11.372 -15.773 -6.715 1.00 87.94 105 ASP A CA 1
ATOM 835 C C . ASP A 1 105 ? 9.899 -15.338 -6.560 1.00 87.94 105 ASP A C 1
ATOM 837 O O . ASP A 1 105 ? 9.424 -15.109 -5.453 1.00 87.94 105 ASP A O 1
ATOM 841 N N . ILE A 1 106 ? 9.159 -15.231 -7.672 1.00 89.81 106 ILE A N 1
ATOM 842 C CA . ILE A 1 106 ? 7.721 -14.915 -7.667 1.00 89.81 106 ILE A CA 1
ATOM 843 C C . ILE A 1 106 ? 6.876 -16.086 -7.145 1.00 89.81 106 ILE A C 1
ATOM 845 O O . ILE A 1 106 ? 5.870 -15.848 -6.480 1.00 89.81 106 ILE A O 1
ATOM 849 N N . GLU A 1 107 ? 7.231 -17.323 -7.493 1.00 89.12 107 GLU A N 1
ATOM 850 C CA . GLU A 1 107 ? 6.512 -18.537 -7.082 1.00 89.12 107 GLU A CA 1
ATOM 851 C C . GLU A 1 107 ? 6.748 -18.875 -5.604 1.00 89.12 107 GLU A C 1
ATOM 853 O O . GLU A 1 107 ? 5.811 -19.280 -4.917 1.00 89.12 107 GLU A O 1
ATOM 858 N N . ASP A 1 108 ? 7.972 -18.660 -5.119 1.00 88.25 108 ASP A N 1
ATOM 859 C CA . ASP A 1 108 ? 8.377 -18.919 -3.737 1.00 88.25 108 ASP A CA 1
ATOM 860 C C . ASP A 1 108 ? 7.825 -17.861 -2.765 1.00 88.25 108 ASP A C 1
ATOM 862 O O . ASP A 1 108 ? 7.615 -18.158 -1.588 1.00 88.25 108 ASP A O 1
ATOM 866 N N . PHE A 1 109 ? 7.537 -16.645 -3.250 1.00 88.88 109 PHE A N 1
ATOM 867 C CA . PHE A 1 109 ? 6.978 -15.572 -2.430 1.00 88.88 109 PHE A CA 1
ATOM 868 C C . PHE A 1 109 ? 5.560 -15.910 -1.939 1.00 88.88 109 PHE A C 1
ATOM 870 O O . PHE A 1 109 ? 4.607 -16.017 -2.722 1.00 88.88 109 PHE A O 1
ATOM 877 N N . SER A 1 110 ? 5.404 -15.997 -0.618 1.00 82.56 110 SER A N 1
ATOM 878 C CA . SER A 1 110 ? 4.108 -16.127 0.053 1.00 82.56 110 SER A CA 1
ATOM 879 C C . SER A 1 110 ? 3.624 -14.767 0.566 1.00 82.56 110 SER A C 1
ATOM 881 O O . SER A 1 110 ? 4.356 -13.792 0.574 1.00 82.56 110 SER A O 1
ATOM 883 N N . ASP A 1 111 ? 2.367 -14.672 0.989 1.00 74.62 111 ASP A N 1
ATOM 884 C CA . ASP A 1 111 ? 1.859 -13.542 1.785 1.00 74.62 111 ASP A CA 1
ATOM 885 C C . ASP A 1 111 ? 1.421 -14.010 3.193 1.00 74.62 111 ASP A C 1
ATOM 887 O O . ASP A 1 111 ? 0.854 -13.232 3.955 1.00 74.62 111 ASP A O 1
ATOM 891 N N . ASP A 1 112 ? 1.640 -15.289 3.523 1.00 78.44 112 ASP A N 1
ATOM 892 C CA . ASP A 1 112 ? 1.151 -15.963 4.736 1.00 78.44 112 ASP A CA 1
ATOM 893 C C . ASP A 1 112 ? 2.301 -16.176 5.735 1.00 78.44 112 ASP A C 1
ATOM 895 O O . ASP A 1 112 ? 2.789 -17.294 5.923 1.00 78.44 112 ASP A O 1
ATOM 899 N N . TYR A 1 113 ? 2.784 -15.080 6.330 1.00 76.19 113 TYR A N 1
ATOM 900 C CA . TYR A 1 113 ? 3.829 -15.112 7.359 1.00 76.19 113 TYR A CA 1
ATOM 901 C C . TYR A 1 113 ? 3.232 -14.924 8.745 1.00 76.19 113 TYR A C 1
ATOM 903 O O . TYR A 1 113 ? 2.343 -14.109 8.951 1.00 76.19 113 TYR A O 1
ATOM 911 N N . ALA A 1 114 ? 3.780 -15.661 9.711 1.00 79.88 114 ALA A N 1
ATOM 912 C CA . ALA A 1 114 ? 3.475 -15.477 11.128 1.00 79.88 114 ALA A CA 1
ATOM 913 C C . ALA A 1 114 ? 4.358 -14.409 11.804 1.00 79.88 114 ALA A C 1
ATOM 915 O O . ALA A 1 114 ? 4.120 -14.077 12.962 1.00 79.88 114 ALA A O 1
ATOM 916 N N . ASP A 1 115 ? 5.403 -13.940 11.114 1.00 86.44 115 ASP A N 1
ATOM 917 C CA . ASP A 1 115 ? 6.376 -12.965 1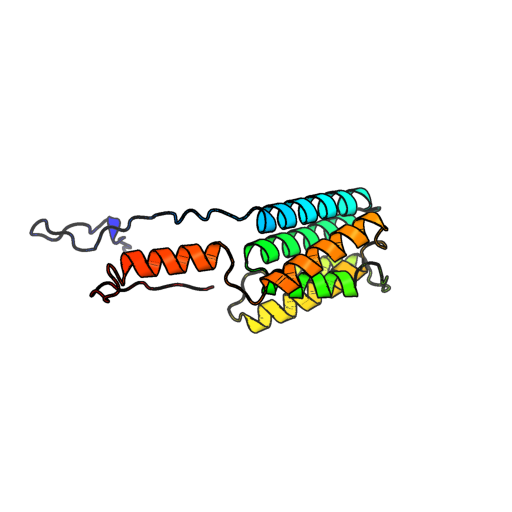1.606 1.00 86.44 115 ASP A CA 1
ATOM 918 C C . ASP A 1 115 ? 6.456 -11.781 10.634 1.00 86.44 115 ASP A C 1
ATOM 920 O O . ASP A 1 115 ? 6.892 -11.928 9.486 1.00 86.44 115 ASP A O 1
ATOM 924 N N . ASP A 1 116 ? 6.036 -10.611 11.115 1.00 83.19 116 ASP A N 1
ATOM 925 C CA . ASP A 1 116 ? 6.039 -9.357 10.364 1.00 83.19 116 ASP A CA 1
ATOM 926 C C . ASP A 1 116 ? 7.443 -8.955 9.901 1.00 83.19 116 ASP A C 1
ATOM 928 O O . ASP A 1 116 ? 7.607 -8.460 8.785 1.00 83.19 116 ASP A O 1
ATOM 932 N N . GLU A 1 117 ? 8.475 -9.167 10.724 1.00 86.25 117 GLU A N 1
ATOM 933 C CA . GLU A 1 117 ? 9.846 -8.785 10.371 1.00 86.25 117 GLU A CA 1
ATOM 934 C C . GLU A 1 117 ? 10.373 -9.650 9.222 1.00 86.25 117 GLU A C 1
ATOM 936 O O . GLU A 1 117 ? 11.015 -9.138 8.297 1.00 86.25 117 GLU A O 1
ATOM 941 N N . ALA A 1 118 ? 10.050 -10.946 9.244 1.00 87.81 118 ALA A N 1
ATOM 942 C CA . ALA A 1 118 ? 10.381 -11.867 8.163 1.00 87.81 118 ALA A CA 1
ATOM 943 C C . ALA A 1 118 ? 9.673 -11.475 6.856 1.00 87.81 118 ALA A C 1
ATOM 945 O O . ALA A 1 118 ? 10.318 -11.404 5.808 1.00 87.81 118 ALA A O 1
ATOM 946 N N . TYR A 1 119 ? 8.380 -11.139 6.924 1.00 88.94 119 TYR A N 1
ATOM 947 C CA . TYR A 1 119 ? 7.618 -10.676 5.761 1.00 88.94 119 TYR A CA 1
ATOM 948 C C . TYR A 1 119 ? 8.184 -9.380 5.165 1.00 88.94 119 TYR A C 1
ATOM 950 O O . TYR A 1 119 ? 8.298 -9.247 3.940 1.00 88.94 119 TYR A O 1
ATOM 958 N N . GLU A 1 120 ? 8.559 -8.415 6.009 1.00 88.12 120 GLU A N 1
ATOM 959 C CA . GLU A 1 120 ? 9.160 -7.156 5.564 1.00 88.12 120 GLU A CA 1
ATOM 960 C C . GLU A 1 120 ? 10.497 -7.380 4.848 1.00 88.12 120 GLU A C 1
ATOM 962 O O . GLU A 1 120 ? 10.732 -6.790 3.783 1.00 88.12 120 GLU A O 1
ATOM 967 N N . LEU A 1 121 ? 11.351 -8.245 5.406 1.00 88.88 121 LEU A N 1
ATOM 968 C CA . LEU A 1 121 ? 12.642 -8.599 4.821 1.00 88.88 121 LEU A CA 1
ATOM 969 C C . LEU A 1 121 ? 12.459 -9.252 3.449 1.00 88.88 121 LEU A C 1
ATOM 971 O O . LEU A 1 121 ? 12.985 -8.745 2.455 1.00 88.88 121 LEU A O 1
ATOM 975 N N . GLU A 1 122 ? 11.671 -10.322 3.389 1.00 91.12 122 GLU A N 1
ATOM 976 C CA . GLU A 1 122 ? 11.473 -11.098 2.168 1.00 91.12 122 GLU A CA 1
ATOM 977 C C . GLU A 1 122 ? 10.805 -10.267 1.073 1.00 91.12 122 GLU A C 1
ATOM 979 O O . GLU A 1 122 ? 11.262 -10.251 -0.071 1.00 91.12 122 GLU A O 1
ATOM 984 N N . THR A 1 123 ? 9.795 -9.467 1.424 1.00 91.69 123 THR A N 1
ATOM 985 C CA . THR A 1 123 ? 9.181 -8.547 0.461 1.00 91.69 123 THR A CA 1
ATOM 986 C C . THR A 1 123 ? 10.218 -7.592 -0.133 1.00 91.69 123 THR A C 1
ATOM 988 O O . THR A 1 123 ? 10.194 -7.316 -1.334 1.00 91.69 123 THR A O 1
ATOM 991 N N . GLY A 1 124 ? 11.129 -7.062 0.689 1.00 90.88 124 GLY A N 1
ATOM 992 C CA . GLY A 1 124 ? 12.198 -6.181 0.226 1.00 90.88 124 GLY A CA 1
ATOM 993 C C . GLY A 1 124 ? 13.181 -6.877 -0.720 1.00 90.88 124 GLY A C 1
ATOM 994 O O . GLY A 1 124 ? 13.598 -6.270 -1.713 1.00 90.88 124 GLY A O 1
ATOM 995 N N . GLU A 1 125 ? 13.536 -8.129 -0.429 1.00 91.12 125 GLU A N 1
ATOM 996 C CA . GLU A 1 125 ? 14.433 -8.951 -1.247 1.00 91.12 125 GLU A CA 1
ATOM 997 C C . GLU A 1 125 ? 13.802 -9.319 -2.590 1.00 91.12 125 GLU A C 1
ATOM 999 O O . GLU A 1 125 ? 14.389 -9.022 -3.636 1.00 91.12 125 GLU A O 1
ATOM 1004 N N . VAL A 1 126 ? 12.581 -9.860 -2.583 1.00 93.38 126 VAL A N 1
ATOM 1005 C CA . VAL A 1 126 ? 11.880 -10.270 -3.806 1.00 93.38 126 VAL A CA 1
ATOM 1006 C C . VAL A 1 126 ? 11.570 -9.056 -4.680 1.00 93.38 126 VAL A C 1
ATOM 1008 O O . VAL A 1 126 ? 11.828 -9.080 -5.884 1.00 93.38 126 VAL A O 1
ATOM 1011 N N . VAL A 1 127 ? 11.112 -7.936 -4.105 1.00 94.62 127 VAL A N 1
ATOM 1012 C CA . VAL A 1 127 ? 10.911 -6.699 -4.883 1.00 94.62 127 VAL A CA 1
ATOM 1013 C C . VAL A 1 127 ? 12.223 -6.217 -5.486 1.00 94.62 127 VAL A C 1
ATOM 1015 O O . VAL A 1 127 ? 12.232 -5.815 -6.650 1.00 94.62 127 VAL A O 1
ATOM 1018 N N . GLY A 1 128 ? 13.326 -6.267 -4.737 1.00 91.88 128 GLY A N 1
ATOM 1019 C CA . GLY A 1 128 ? 14.649 -5.929 -5.253 1.00 91.88 128 GLY A CA 1
ATOM 1020 C C . GLY A 1 128 ? 15.045 -6.807 -6.441 1.00 91.88 128 GLY A C 1
ATOM 1021 O O . GLY A 1 128 ? 15.339 -6.274 -7.512 1.00 91.88 128 GLY A O 1
ATOM 1022 N N . SER A 1 129 ? 14.993 -8.130 -6.271 1.00 91.06 129 SER A N 1
ATOM 1023 C CA . SER A 1 129 ? 15.352 -9.122 -7.293 1.00 91.06 129 SER A CA 1
ATOM 1024 C C . SER A 1 129 ? 14.501 -8.978 -8.559 1.00 91.06 129 SER A C 1
ATOM 1026 O O . SER A 1 129 ? 15.024 -8.712 -9.645 1.00 91.06 129 SER A O 1
ATOM 1028 N N . VAL A 1 130 ? 13.172 -9.020 -8.422 1.00 92.88 130 VAL A N 1
ATOM 1029 C CA . VAL A 1 130 ? 12.235 -8.955 -9.555 1.00 92.88 130 VAL A CA 1
ATOM 1030 C C . VAL A 1 130 ? 12.342 -7.614 -10.291 1.00 92.88 130 VAL A C 1
ATOM 1032 O O . VAL A 1 130 ? 12.259 -7.563 -11.520 1.00 92.88 130 VAL A O 1
ATOM 1035 N N . SER A 1 131 ? 12.605 -6.516 -9.574 1.00 93.06 131 SER A N 1
ATOM 1036 C CA . SER A 1 131 ? 12.776 -5.196 -10.193 1.00 93.06 131 SER A CA 1
ATOM 1037 C C . SER A 1 131 ? 14.006 -5.100 -11.097 1.00 93.06 131 SER A C 1
ATOM 1039 O O . SER A 1 131 ? 13.977 -4.331 -12.058 1.00 93.06 131 SER A O 1
ATOM 1041 N N . GLN A 1 132 ? 15.073 -5.865 -10.840 1.00 91.19 132 GLN A N 1
ATOM 1042 C CA . GLN A 1 132 ? 16.283 -5.854 -11.679 1.00 91.19 132 GLN A CA 1
ATOM 1043 C C . GLN A 1 132 ? 16.034 -6.406 -13.086 1.00 91.19 132 GLN A C 1
ATOM 1045 O O . GLN A 1 132 ? 16.752 -6.045 -14.022 1.00 91.19 132 GLN A O 1
ATOM 1050 N N . ALA A 1 133 ? 15.019 -7.259 -13.244 1.00 88.12 133 ALA A N 1
ATOM 1051 C CA . ALA A 1 133 ? 14.625 -7.824 -14.530 1.00 88.12 133 ALA A CA 1
ATOM 1052 C C . ALA A 1 133 ? 13.848 -6.835 -15.416 1.00 88.12 133 ALA A C 1
ATOM 1054 O O . ALA A 1 133 ? 13.655 -7.086 -16.607 1.00 88.12 133 ALA A O 1
ATOM 1055 N N . LEU A 1 134 ? 13.406 -5.709 -14.851 1.00 90.75 134 LEU A N 1
ATOM 1056 C CA . LEU A 1 134 ? 12.636 -4.699 -15.564 1.00 90.75 134 LEU A CA 1
ATOM 1057 C C . LEU A 1 134 ? 13.542 -3.798 -16.403 1.00 90.75 134 LEU A C 1
ATOM 1059 O O . LEU A 1 134 ? 14.651 -3.434 -15.996 1.00 90.75 134 LEU A O 1
ATOM 1063 N N . SER A 1 135 ? 13.040 -3.384 -17.565 1.00 90.88 135 SER A N 1
ATOM 1064 C CA . SER A 1 135 ? 13.722 -2.404 -18.406 1.00 90.88 135 SER A CA 1
ATOM 1065 C C . SER A 1 135 ? 13.926 -1.070 -17.676 1.00 90.88 135 SER A C 1
ATOM 1067 O O . SER A 1 135 ? 13.160 -0.731 -16.769 1.00 90.88 135 SER A O 1
ATOM 1069 N N . PRO A 1 136 ? 14.944 -0.286 -18.080 1.00 91.56 136 PRO A N 1
ATOM 1070 C CA . PRO A 1 136 ? 15.172 1.049 -17.545 1.00 91.56 136 PRO A CA 1
ATOM 1071 C C . PRO A 1 136 ? 13.927 1.935 -17.598 1.00 91.56 136 PRO A C 1
ATOM 1073 O O . PRO A 1 136 ? 13.141 1.869 -18.541 1.00 91.56 136 PRO A O 1
ATOM 1076 N N . ILE A 1 137 ? 13.785 2.789 -16.586 1.00 93.88 137 ILE A N 1
ATOM 1077 C CA . ILE A 1 137 ? 12.675 3.734 -16.482 1.00 93.88 137 ILE A CA 1
ATOM 1078 C C . ILE A 1 137 ? 12.856 4.924 -17.432 1.00 93.88 137 ILE A C 1
ATOM 1080 O O . ILE A 1 137 ? 13.953 5.459 -17.603 1.00 93.88 137 ILE A O 1
ATOM 1084 N N . SER A 1 138 ? 11.751 5.370 -18.016 1.00 94.81 138 SER A N 1
ATOM 1085 C CA . SER A 1 138 ? 11.640 6.615 -18.775 1.00 94.81 138 SER A CA 1
ATOM 1086 C C . SER A 1 138 ? 11.658 7.852 -17.866 1.00 94.81 138 SER A C 1
ATOM 1088 O O . SER A 1 138 ? 11.466 7.770 -16.650 1.00 94.81 138 SER A O 1
ATOM 1090 N N . ALA A 1 139 ? 11.828 9.037 -18.461 1.00 96.12 139 ALA A N 1
ATOM 1091 C CA . ALA A 1 139 ? 11.777 10.305 -17.729 1.00 96.12 139 ALA A CA 1
ATOM 1092 C C . ALA A 1 139 ? 10.407 10.563 -17.066 1.00 96.12 139 ALA A C 1
ATOM 1094 O O . ALA A 1 139 ? 10.349 11.123 -15.969 1.00 96.12 139 ALA A O 1
ATOM 1095 N N . GLU A 1 140 ? 9.315 10.137 -17.711 1.00 97.19 140 GLU A N 1
ATOM 1096 C CA . GLU A 1 140 ? 7.951 10.262 -17.184 1.00 97.19 140 GLU A CA 1
ATOM 1097 C C . GLU A 1 140 ? 7.742 9.352 -15.965 1.00 97.19 140 GLU A C 1
ATOM 1099 O O . GLU A 1 140 ? 7.307 9.809 -14.907 1.00 97.19 140 GLU A O 1
ATOM 1104 N N . GLU A 1 141 ? 8.149 8.085 -16.067 1.00 97.12 141 GLU A N 1
ATOM 1105 C CA . GLU A 1 141 ? 8.135 7.144 -14.941 1.00 97.12 141 GLU A CA 1
ATOM 1106 C C . GLU A 1 141 ? 8.993 7.637 -13.777 1.00 97.12 141 GLU A C 1
ATOM 1108 O O . GLU A 1 141 ? 8.567 7.582 -12.625 1.00 97.12 141 GLU A O 1
ATOM 1113 N N . GLN A 1 142 ? 10.173 8.187 -14.064 1.00 97.25 142 GLN A N 1
ATOM 1114 C CA . GLN A 1 142 ? 11.044 8.742 -13.035 1.00 97.25 142 GLN A CA 1
ATOM 1115 C C . GLN A 1 142 ? 10.389 9.926 -12.304 1.00 97.25 142 GLN A C 1
ATOM 1117 O O . GLN A 1 142 ? 10.568 10.080 -11.095 1.00 97.25 142 GLN A O 1
ATOM 1122 N N . ALA A 1 143 ? 9.619 10.763 -13.006 1.00 98.06 143 ALA A N 1
ATOM 1123 C CA . ALA A 1 143 ? 8.870 11.852 -12.382 1.00 98.06 143 ALA A CA 1
ATOM 1124 C C . ALA A 1 143 ? 7.761 11.330 -11.455 1.00 98.06 143 ALA A C 1
ATOM 1126 O O . ALA A 1 143 ? 7.629 11.828 -10.334 1.00 98.06 143 ALA A O 1
ATOM 1127 N N . LEU A 1 144 ? 7.030 10.294 -11.877 1.00 98.44 144 LEU A N 1
ATOM 1128 C CA . LEU A 1 144 ? 6.008 9.638 -11.054 1.00 98.44 144 LEU A CA 1
ATOM 1129 C C . LEU A 1 144 ? 6.615 8.986 -9.808 1.00 98.44 144 LEU A C 1
ATOM 1131 O O . LEU A 1 144 ? 6.099 9.175 -8.708 1.00 98.44 144 LEU A O 1
ATOM 1135 N N . LEU A 1 145 ? 7.739 8.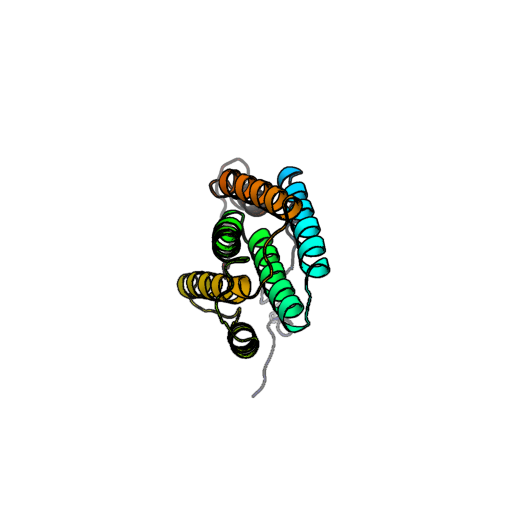281 -9.951 1.00 98.19 145 LEU A N 1
ATOM 1136 C CA . LEU A 1 145 ? 8.448 7.673 -8.824 1.00 98.19 145 LEU A CA 1
ATOM 1137 C C . LEU A 1 145 ? 8.918 8.733 -7.820 1.00 98.19 145 LEU A C 1
ATOM 1139 O O . LEU A 1 145 ? 8.697 8.564 -6.625 1.00 98.19 145 LEU A O 1
ATOM 1143 N N . ARG A 1 146 ? 9.455 9.873 -8.282 1.00 98.19 146 ARG A N 1
ATOM 1144 C CA . ARG A 1 146 ? 9.797 11.003 -7.395 1.00 98.19 146 ARG A CA 1
ATOM 1145 C C . ARG A 1 146 ? 8.579 11.547 -6.647 1.00 98.19 146 ARG A C 1
ATOM 1147 O O . ARG A 1 146 ? 8.676 11.817 -5.451 1.00 98.19 146 ARG A O 1
ATOM 1154 N N . GLN A 1 147 ? 7.441 11.698 -7.327 1.00 98.19 147 GLN A N 1
ATOM 1155 C CA . GLN A 1 147 ? 6.195 12.141 -6.696 1.00 98.19 147 GLN A CA 1
ATOM 1156 C C . GLN A 1 147 ? 5.734 11.152 -5.614 1.00 98.19 147 GLN A C 1
ATOM 1158 O O . GLN A 1 147 ? 5.375 11.569 -4.512 1.00 98.19 147 GLN A O 1
ATOM 1163 N N . LEU A 1 148 ? 5.772 9.850 -5.907 1.00 98.44 148 LEU A N 1
ATOM 1164 C CA . LEU A 1 148 ? 5.398 8.791 -4.969 1.00 98.44 148 LEU A CA 1
ATOM 1165 C C . LEU A 1 148 ? 6.352 8.725 -3.767 1.00 98.44 148 LEU A C 1
ATOM 1167 O O . LEU A 1 148 ? 5.885 8.605 -2.635 1.00 98.44 148 LEU A O 1
ATOM 1171 N N . SER A 1 149 ? 7.662 8.878 -3.981 1.00 97.94 149 SER A N 1
ATOM 1172 C CA . SER A 1 149 ? 8.652 8.940 -2.897 1.00 97.94 149 SER A CA 1
ATOM 1173 C C . SER A 1 149 ? 8.437 10.155 -1.998 1.00 97.94 149 SER A C 1
ATOM 1175 O O . SER A 1 149 ? 8.488 10.026 -0.777 1.00 97.94 149 SER A O 1
ATOM 1177 N N . ALA A 1 150 ? 8.149 11.325 -2.577 1.00 97.62 150 ALA A N 1
ATOM 1178 C CA . ALA A 1 150 ? 7.851 12.531 -1.806 1.00 97.62 150 ALA A CA 1
ATOM 1179 C C . ALA A 1 150 ? 6.573 12.370 -0.967 1.00 97.62 150 ALA A C 1
ATOM 1181 O O . ALA A 1 150 ? 6.550 12.754 0.204 1.00 97.62 150 ALA A O 1
ATOM 1182 N N . TYR A 1 151 ? 5.532 11.761 -1.545 1.00 97.56 151 TYR A N 1
ATOM 1183 C CA . TYR A 1 151 ? 4.312 11.410 -0.821 1.00 97.56 151 TYR A CA 1
ATOM 1184 C C . TYR A 1 151 ? 4.609 10.477 0.360 1.00 97.56 151 TYR A C 1
ATOM 1186 O O . TYR A 1 151 ? 4.219 10.790 1.488 1.00 97.56 151 TYR A O 1
ATOM 1194 N N . ALA A 1 152 ? 5.334 9.377 0.127 1.00 96.62 152 ALA A N 1
ATOM 1195 C CA . ALA A 1 152 ? 5.676 8.417 1.172 1.00 96.62 152 ALA A CA 1
ATOM 1196 C C . ALA A 1 152 ? 6.472 9.095 2.297 1.00 96.62 152 ALA A C 1
ATOM 1198 O O . ALA A 1 152 ? 6.020 9.121 3.436 1.00 96.62 152 ALA A O 1
ATOM 1199 N N . ALA A 1 153 ? 7.577 9.777 1.979 1.00 95.69 153 ALA A N 1
ATOM 1200 C CA . ALA A 1 153 ? 8.411 10.462 2.970 1.00 95.69 153 ALA A CA 1
ATOM 1201 C C . ALA A 1 153 ? 7.622 11.460 3.841 1.00 95.69 153 ALA A C 1
ATOM 1203 O O . ALA A 1 153 ? 7.831 11.545 5.052 1.00 95.69 153 ALA A O 1
ATOM 1204 N N . LYS A 1 154 ? 6.677 12.195 3.243 1.00 95.12 154 LYS A N 1
ATOM 1205 C CA . LYS A 1 154 ? 5.830 13.158 3.959 1.00 95.12 154 LYS A CA 1
ATOM 1206 C C . LYS A 1 154 ? 4.806 12.490 4.886 1.00 95.12 154 LYS A C 1
ATOM 1208 O O . LYS A 1 154 ? 4.436 13.081 5.906 1.00 95.12 154 LYS A O 1
ATOM 1213 N N . THR A 1 155 ? 4.305 11.311 4.524 1.00 94.62 155 THR A N 1
ATOM 1214 C CA . THR A 1 155 ? 3.148 10.679 5.180 1.00 94.62 155 THR A CA 1
ATOM 1215 C C . THR A 1 155 ? 3.509 9.512 6.097 1.00 94.62 155 THR A C 1
ATOM 1217 O O . THR A 1 155 ? 2.754 9.259 7.030 1.00 94.62 155 THR A O 1
ATOM 1220 N N . SER A 1 156 ? 4.677 8.879 5.938 1.00 92.31 156 SER A N 1
ATOM 1221 C CA . SER A 1 156 ? 5.113 7.713 6.731 1.00 92.31 156 SER A CA 1
ATOM 1222 C C . SER A 1 156 ? 5.171 7.943 8.243 1.00 92.31 156 SER A C 1
ATOM 1224 O O . SER A 1 156 ? 5.028 6.996 9.006 1.00 92.31 156 SER A O 1
ATOM 1226 N N . LEU A 1 157 ? 5.365 9.187 8.692 1.00 90.62 157 LEU A N 1
ATOM 1227 C CA . LEU A 1 157 ? 5.453 9.543 10.118 1.00 90.62 157 LEU A CA 1
ATOM 1228 C C . LEU A 1 157 ? 4.142 10.104 10.689 1.00 90.62 157 LEU A C 1
ATOM 1230 O O . LEU A 1 157 ? 4.129 10.687 11.774 1.00 90.62 157 LEU A O 1
ATOM 1234 N N . ARG A 1 158 ? 3.036 10.011 9.944 1.00 91.12 158 ARG A N 1
ATOM 1235 C CA . ARG A 1 158 ? 1.744 10.589 10.328 1.00 91.12 158 ARG A CA 1
ATOM 1236 C C . ARG A 1 158 ? 0.653 9.522 10.255 1.00 91.12 158 ARG A C 1
ATOM 1238 O O . ARG A 1 158 ? 0.694 8.688 9.358 1.00 91.12 158 ARG A O 1
ATOM 1245 N N . PRO A 1 159 ? -0.369 9.579 11.128 1.00 91.12 159 PRO A N 1
ATOM 1246 C CA . PRO A 1 159 ? -1.541 8.724 10.984 1.00 91.12 159 PRO A CA 1
ATOM 1247 C C . PRO A 1 159 ? -2.198 8.958 9.619 1.00 91.12 159 PRO A C 1
ATOM 1249 O O . PRO A 1 159 ? -2.524 10.109 9.289 1.00 91.12 159 PRO A O 1
ATOM 1252 N N . ASP A 1 160 ? -2.383 7.886 8.851 1.00 94.25 160 ASP A N 1
ATOM 1253 C CA . ASP A 1 160 ? -3.127 7.887 7.590 1.00 94.25 160 ASP A CA 1
ATOM 1254 C C . ASP A 1 160 ? -4.645 7.952 7.848 1.00 94.25 160 ASP A C 1
ATOM 1256 O O . ASP A 1 160 ? -5.094 7.989 9.003 1.00 94.25 160 ASP A O 1
ATOM 1260 N N . SER A 1 161 ? -5.459 8.001 6.790 1.00 95.94 161 SER A N 1
ATOM 1261 C CA . SER A 1 161 ? -6.915 8.079 6.964 1.00 95.94 161 SER A CA 1
ATOM 1262 C C . SER A 1 161 ? -7.478 6.878 7.728 1.00 95.94 161 SER A C 1
ATOM 1264 O O . SER A 1 161 ? -8.356 7.062 8.568 1.00 95.94 161 SER A O 1
ATOM 1266 N N . LYS A 1 162 ? -6.931 5.669 7.529 1.00 94.44 162 LYS A N 1
ATOM 1267 C CA . LYS A 1 162 ? -7.385 4.454 8.227 1.00 94.44 162 LYS A CA 1
ATOM 1268 C C . LYS A 1 162 ? -7.131 4.553 9.732 1.00 94.44 162 LYS A C 1
ATOM 1270 O O . LYS A 1 162 ? -8.049 4.350 10.528 1.00 94.44 162 LYS A O 1
ATOM 1275 N N . ALA A 1 163 ? -5.911 4.923 10.118 1.00 94.00 163 ALA A N 1
ATOM 1276 C CA . ALA A 1 163 ? -5.524 5.099 11.511 1.00 94.00 163 ALA A CA 1
ATOM 1277 C C . ALA A 1 163 ? -6.346 6.206 12.185 1.00 94.00 163 ALA A C 1
ATOM 1279 O O . ALA A 1 163 ? -6.832 6.012 13.299 1.00 94.00 163 ALA A O 1
ATOM 1280 N N . ARG A 1 164 ? -6.559 7.346 11.510 1.00 95.88 164 ARG A N 1
ATOM 1281 C CA . ARG A 1 164 ? -7.395 8.438 12.043 1.00 95.88 164 ARG A CA 1
ATOM 1282 C C . ARG A 1 164 ? -8.831 7.988 12.271 1.00 95.88 164 ARG A C 1
ATOM 1284 O O . ARG A 1 164 ? -9.334 8.151 13.378 1.00 95.88 164 ARG A O 1
ATOM 1291 N N . THR A 1 165 ? -9.458 7.366 11.273 1.00 96.94 165 THR A N 1
ATOM 1292 C CA . THR A 1 165 ? -10.834 6.872 11.386 1.00 96.94 165 THR A CA 1
ATOM 1293 C C . THR A 1 165 ? -10.972 5.838 12.506 1.00 96.94 165 THR A C 1
ATOM 1295 O O . THR A 1 165 ? -11.924 5.916 13.283 1.00 96.94 165 THR A O 1
ATOM 1298 N N . LEU A 1 166 ? -10.015 4.913 12.650 1.00 95.50 166 LEU A N 1
ATOM 1299 C CA . LEU A 1 166 ? -10.011 3.943 13.747 1.00 95.50 166 LEU A CA 1
ATOM 1300 C C . LEU A 1 166 ? -9.887 4.629 15.114 1.00 95.50 166 LEU A C 1
ATOM 1302 O O . LEU A 1 166 ? -10.659 4.331 16.023 1.00 95.50 166 LEU A O 1
ATOM 1306 N N . ILE A 1 167 ? -8.949 5.567 15.264 1.00 95.31 167 ILE A N 1
ATOM 1307 C CA . ILE A 1 167 ? -8.744 6.311 16.514 1.00 95.31 167 ILE A CA 1
ATOM 1308 C C . ILE A 1 167 ? -9.992 7.120 16.881 1.00 95.31 167 ILE A C 1
ATOM 1310 O O . ILE A 1 167 ? -10.394 7.135 18.047 1.00 95.31 167 ILE A O 1
ATOM 1314 N N . ASP A 1 168 ? -10.619 7.780 15.912 1.00 96.19 168 ASP A N 1
ATOM 1315 C CA . ASP A 1 168 ? -11.826 8.569 16.146 1.00 96.19 168 ASP A CA 1
ATOM 1316 C C . ASP A 1 168 ? -13.008 7.674 16.528 1.00 96.19 168 ASP A C 1
ATOM 1318 O O . ASP A 1 168 ? -13.718 7.972 17.493 1.00 96.19 168 ASP A O 1
ATOM 1322 N N . TRP A 1 169 ? -13.157 6.523 15.869 1.00 96.62 169 TRP A N 1
ATOM 1323 C CA . TRP A 1 169 ? -14.144 5.514 16.243 1.00 96.62 169 TRP A CA 1
ATOM 1324 C C . TRP A 1 169 ? -13.912 4.969 17.662 1.00 96.62 169 TRP A C 1
ATOM 1326 O O . TRP A 1 169 ? -14.865 4.847 18.438 1.00 96.62 169 TRP A O 1
ATOM 1336 N N . LEU A 1 170 ? -12.657 4.705 18.049 1.00 96.00 170 LEU A N 1
ATOM 1337 C CA . LEU A 1 170 ? -12.300 4.273 19.405 1.00 96.00 170 LEU A CA 1
ATOM 1338 C C . LEU A 1 170 ? -12.647 5.342 20.445 1.00 96.00 170 LEU A C 1
ATOM 1340 O O . LEU A 1 170 ? -13.222 5.016 21.482 1.00 96.00 170 LEU A O 1
ATOM 1344 N N . LYS A 1 171 ? -12.350 6.618 20.175 1.00 96.06 171 LYS A N 1
ATOM 1345 C CA . LYS A 1 171 ? -12.707 7.726 21.077 1.00 96.06 171 LYS A CA 1
ATOM 1346 C C . LYS A 1 171 ? -14.219 7.843 21.247 1.00 96.06 171 LYS A C 1
ATOM 1348 O O . LYS A 1 171 ? -14.684 7.972 22.373 1.00 96.06 171 LYS A O 1
ATOM 1353 N N . GLN A 1 172 ? -14.980 7.757 20.159 1.00 95.69 172 GLN A N 1
ATOM 1354 C CA . GLN A 1 172 ? -16.444 7.821 20.206 1.00 95.69 172 GLN A CA 1
ATOM 1355 C C . GLN A 1 172 ? -17.051 6.620 20.948 1.00 95.69 172 GLN A C 1
ATOM 1357 O O . GLN A 1 172 ? -18.007 6.783 21.703 1.00 95.69 172 GLN A O 1
ATOM 1362 N N . THR A 1 173 ? -16.478 5.427 20.767 1.00 95.38 173 THR A N 1
ATOM 1363 C CA . THR A 1 173 ? -17.032 4.171 21.297 1.00 95.38 173 THR A CA 1
ATOM 1364 C C . THR A 1 173 ? -16.614 3.894 22.739 1.00 95.38 173 THR A C 1
ATOM 1366 O O . THR A 1 173 ? -17.439 3.467 23.543 1.00 95.38 173 THR A O 1
ATOM 1369 N N . LEU A 1 174 ? -15.340 4.105 23.077 1.00 96.81 174 LEU A N 1
ATOM 1370 C CA . LEU A 1 174 ? -14.767 3.755 24.381 1.00 96.81 174 LEU A CA 1
ATOM 1371 C C . LEU A 1 174 ? -14.630 4.952 25.319 1.00 96.81 174 LEU A C 1
ATOM 1373 O O . LEU A 1 174 ? -14.581 4.760 26.533 1.00 96.81 174 LEU A O 1
ATOM 1377 N N . ARG A 1 175 ? -14.543 6.173 24.775 1.00 96.06 175 ARG A N 1
ATOM 1378 C CA . ARG A 1 175 ? -14.278 7.395 25.542 1.00 96.06 175 ARG A CA 1
ATOM 1379 C C . ARG A 1 175 ? -15.274 8.540 25.247 1.00 96.06 175 ARG A C 1
ATOM 1381 O O . ARG A 1 175 ? -14.841 9.672 24.989 1.00 96.06 175 ARG A O 1
ATOM 1388 N N . PRO A 1 176 ? -16.600 8.293 25.262 1.00 94.81 176 PRO A N 1
ATOM 1389 C CA . PRO A 1 176 ? -17.584 9.340 24.993 1.00 94.81 176 PRO A CA 1
ATOM 1390 C C . PRO A 1 176 ? -17.457 10.480 26.016 1.00 94.81 176 PRO A C 1
ATOM 1392 O O . PRO A 1 176 ? -17.270 10.248 27.209 1.00 94.81 176 PRO A O 1
ATOM 1395 N N . GLY A 1 177 ? -17.490 11.732 25.547 1.00 92.31 177 GLY A N 1
ATOM 1396 C CA . GLY A 1 177 ? -17.309 12.908 26.413 1.00 92.31 177 GLY A CA 1
ATOM 1397 C C . GLY A 1 177 ? -15.933 13.000 27.090 1.00 92.31 177 GLY A C 1
ATOM 1398 O O . GLY A 1 177 ? -15.771 13.749 28.049 1.00 92.31 177 GLY A O 1
ATOM 1399 N N . GLY A 1 178 ? -14.935 12.237 26.630 1.00 94.12 178 GLY A N 1
ATOM 1400 C CA . GLY A 1 178 ? -13.593 12.245 27.211 1.00 94.12 178 GLY A CA 1
ATOM 1401 C C . GLY A 1 178 ? -13.420 11.349 28.443 1.00 94.12 178 GLY A C 1
ATOM 1402 O O . GLY A 1 178 ? -12.333 11.368 29.029 1.00 94.12 178 GLY A O 1
ATOM 1403 N N . GLN A 1 179 ? -14.407 10.520 28.797 1.00 95.25 179 GLN A N 1
ATOM 1404 C CA . GLN A 1 179 ? -14.324 9.562 29.906 1.00 95.25 179 GLN A CA 1
ATOM 1405 C C . GLN A 1 179 ? -14.429 8.119 29.415 1.00 95.25 179 GLN A C 1
ATOM 1407 O O . GLN A 1 179 ? -15.267 7.811 28.573 1.00 95.25 179 GLN A O 1
ATOM 1412 N N . TRP A 1 180 ? -13.571 7.238 29.931 1.00 96.00 180 TRP A N 1
ATOM 1413 C CA . TRP A 1 180 ? -13.579 5.819 29.574 1.00 96.00 180 TRP A CA 1
ATOM 1414 C C . TRP A 1 180 ? -14.830 5.111 30.097 1.00 96.00 180 TRP A C 1
ATOM 1416 O O . TRP A 1 180 ? -15.246 5.338 31.232 1.00 96.00 180 TRP A O 1
ATOM 1426 N N . ASN A 1 181 ? -15.394 4.217 29.288 1.00 96.31 181 ASN A N 1
ATOM 1427 C CA . ASN A 1 181 ? -16.488 3.337 29.689 1.00 96.31 181 ASN A CA 1
ATOM 1428 C C . ASN A 1 181 ? -15.997 1.903 29.978 1.00 96.31 181 ASN A C 1
ATOM 1430 O O . ASN A 1 181 ? -14.802 1.618 29.973 1.00 96.31 181 ASN A O 1
ATOM 1434 N N . GLN A 1 182 ? -16.929 0.990 30.266 1.00 96.25 182 GLN A N 1
ATOM 1435 C CA . GLN A 1 182 ? -16.621 -0.416 30.568 1.00 96.25 182 GLN A CA 1
ATOM 1436 C C . GLN A 1 182 ? -16.537 -1.318 29.322 1.00 96.25 182 GLN A C 1
ATOM 1438 O O . GLN A 1 182 ? -16.350 -2.531 29.453 1.00 96.25 182 GLN A O 1
ATOM 1443 N N . ALA A 1 183 ? -16.693 -0.764 28.115 1.00 94.31 183 ALA A N 1
ATOM 1444 C CA . ALA A 1 183 ? -16.565 -1.535 26.887 1.00 94.31 183 ALA A CA 1
ATOM 1445 C C . ALA A 1 183 ? -15.091 -1.840 26.592 1.00 94.31 183 ALA A C 1
ATOM 1447 O O . ALA A 1 183 ? -14.179 -1.112 26.982 1.00 94.31 183 ALA A O 1
ATOM 1448 N N . ARG A 1 184 ? -14.854 -2.942 25.879 1.00 93.69 184 ARG A N 1
ATOM 1449 C CA . ARG A 1 184 ? -13.522 -3.344 25.423 1.00 93.69 184 ARG A CA 1
ATOM 1450 C C . ARG A 1 184 ? -13.561 -3.555 23.922 1.00 93.69 184 ARG A C 1
ATOM 1452 O O . ARG A 1 184 ? -14.475 -4.204 23.416 1.00 93.69 184 ARG A O 1
ATOM 1459 N N . VAL A 1 185 ? -12.552 -3.036 23.238 1.00 94.56 185 VAL A N 1
ATOM 1460 C CA . VAL A 1 185 ? -12.286 -3.344 21.834 1.00 94.56 185 VAL A CA 1
ATOM 1461 C C . VAL A 1 185 ? -11.035 -4.205 21.790 1.00 94.56 185 VAL A C 1
ATOM 1463 O O . VAL A 1 185 ? -10.041 -3.886 22.435 1.00 94.56 185 VAL A O 1
ATOM 1466 N N . ILE A 1 186 ? -11.110 -5.302 21.044 1.00 93.31 186 ILE A N 1
ATOM 1467 C CA . ILE A 1 186 ? -9.966 -6.153 20.728 1.00 93.31 186 ILE A CA 1
ATOM 1468 C C . ILE A 1 186 ? -9.642 -5.886 19.264 1.00 93.31 186 ILE A C 1
ATOM 1470 O O . ILE A 1 186 ? -10.521 -6.020 18.412 1.00 93.31 186 ILE A O 1
ATOM 1474 N N . ILE A 1 187 ? -8.410 -5.464 19.000 1.00 91.00 187 ILE A N 1
ATOM 1475 C CA . ILE A 1 187 ? -7.901 -5.227 17.653 1.00 91.00 187 ILE A CA 1
ATOM 1476 C C . ILE A 1 187 ? -7.029 -6.424 17.312 1.00 91.00 187 ILE A C 1
ATOM 1478 O O . ILE A 1 187 ? -6.126 -6.764 18.071 1.00 91.00 187 ILE A O 1
ATOM 1482 N N . PHE A 1 188 ? -7.342 -7.061 16.193 1.00 85.94 188 PHE A N 1
ATOM 1483 C CA . PHE A 1 188 ? -6.471 -8.048 15.583 1.00 85.94 188 PHE A CA 1
ATOM 1484 C C . PHE A 1 188 ? -5.678 -7.300 14.522 1.00 85.94 188 PHE A C 1
ATOM 1486 O O . PHE A 1 188 ? -6.270 -6.753 13.591 1.00 85.94 188 PHE A O 1
ATOM 1493 N N . THR A 1 189 ? -4.376 -7.188 14.737 1.00 75.31 189 THR A N 1
ATOM 1494 C CA . THR A 1 189 ? -3.429 -6.925 13.658 1.00 75.31 189 THR A CA 1
ATOM 1495 C C . THR A 1 189 ? -3.025 -8.284 13.099 1.00 75.31 189 THR A C 1
ATOM 1497 O O . THR A 1 189 ? -3.054 -9.270 13.842 1.00 75.31 189 THR A O 1
ATOM 1500 N N . GLU A 1 190 ? -2.797 -8.339 11.790 1.00 57.97 190 GLU A N 1
ATOM 1501 C CA . GLU A 1 190 ? -2.117 -9.484 11.175 1.00 57.97 190 GLU A CA 1
ATOM 1502 C C . GLU A 1 190 ? -0.701 -9.582 11.749 1.00 57.97 190 GLU A C 1
ATOM 1504 O O . GLU A 1 190 ? -0.192 -8.505 12.149 1.00 57.97 190 GLU A O 1
#

Foldseek 3Di:
DDDDDLVNVQADPVRHGPDDDDDDDDQDFDADVLLVVLVVLLVVLLVVQCVPQPDPLQNVLSVLLSVCLVVQSVVFLQSNLLSLVLLVVQAQQADVQDSVNLVVLSVVDDPDDPDPVVNSVSSSVNSNSSRNSGHDDDPSSVVSSVSSNVSSVVGVVDDGRVRVSVVVVCCVPQPNVNRGDPDDDDDDDD

Radius of gyration: 22.41 Å; chains: 1; bounding box: 58×51×55 Å

Sequence (190 aa):
MVRRMKSELKLRWDGSRRFAERVVKHLEVPYTEEERQAHRALQTYSALRLKQATSDGERMAAEFVLKLLKKRLFSSPAAFGITLEKHIASVGRRAAASTAAVARDIEDFSDDYADDEAYELETGEVVGSVSQALSPISAEEQALLRQLSAYAAKTSLRPDSKARTLIDWLKQTLRPGGQWNQARVIIFTE